Protein 7CUS (pdb70)

Structure (mmCIF, N/CA/C/O backbone):
data_7CUS
#
_entry.id   7CUS
#
_cell.length_a   29.686
_cell.length_b   69.875
_cell.length_c   106.498
_cell.angle_alpha   90.000
_cell.angle_beta   90.000
_cell.angle_gamma   90.000
#
_symmetry.space_group_name_H-M   'P 21 21 21'
#
loop_
_entity.id
_entity.type
_entity.pdbx_description
1 polymer 'DUF3404 domain-containing protein'
2 water water
#
loop_
_atom_site.group_PDB
_atom_site.id
_atom_site.type_symbol
_atom_site.label_atom_id
_atom_site.label_alt_id
_atom_site.label_comp_id
_atom_site.label_asym_id
_atom_site.label_entity_id
_atom_site.label_seq_id
_atom_site.pdbx_PDB_ins_code
_atom_site.Cartn_x
_atom_site.Cartn_y
_atom_site.Cartn_z
_atom_site.occupancy
_atom_site.B_iso_or_equiv
_atom_site.auth_seq_id
_atom_site.auth_comp_id
_atom_site.auth_asym_id
_atom_site.auth_atom_id
_atom_site.pdbx_PDB_model_num
ATOM 1 N N . PRO A 1 6 ? -19.74144 -15.30878 49.24853 1.000 45.94714 23 PRO A N 1
ATOM 2 C CA . PRO A 1 6 ? -20.17738 -14.79502 47.94147 1.000 43.99995 23 PRO A CA 1
ATOM 3 C C . PRO A 1 6 ? -19.45931 -15.47557 46.78329 1.000 39.00736 23 PRO A C 1
ATOM 4 O O . PRO A 1 6 ? -18.31830 -15.90601 46.95114 1.000 41.93418 23 PRO A O 1
ATOM 8 N N . SER A 1 7 ? -20.11507 -15.56922 45.62715 1.000 39.02768 24 SER A N 1
ATOM 9 C CA . SER A 1 7 ? -19.54418 -16.27550 44.48743 1.000 39.29950 24 SER A CA 1
ATOM 10 C C . SER A 1 7 ? -18.30619 -15.55555 43.95864 1.000 34.70921 24 SER A C 1
ATOM 11 O O . SER A 1 7 ? -18.10956 -14.36059 44.17875 1.000 32.79796 24 SER A O 1
ATOM 14 N N . LEU A 1 8 ? -17.46422 -16.29992 43.24331 1.000 33.17366 25 LEU A N 1
ATOM 15 C CA . LEU A 1 8 ? -16.26299 -15.68325 42.68352 1.000 32.58627 25 LEU A CA 1
ATOM 16 C C . LEU A 1 8 ? -16.57101 -14.51587 41.75619 1.000 32.93277 25 LEU A C 1
ATOM 17 O O . LEU A 1 8 ? -15.96658 -13.44239 41.93232 1.000 28.71296 25 LEU A O 1
ATOM 22 N N . PRO A 1 9 ? -17.44796 -14.64123 40.75152 1.000 33.15807 26 PRO A N 1
ATOM 23 C CA . PRO A 1 9 ? -17.74358 -13.46104 39.92849 1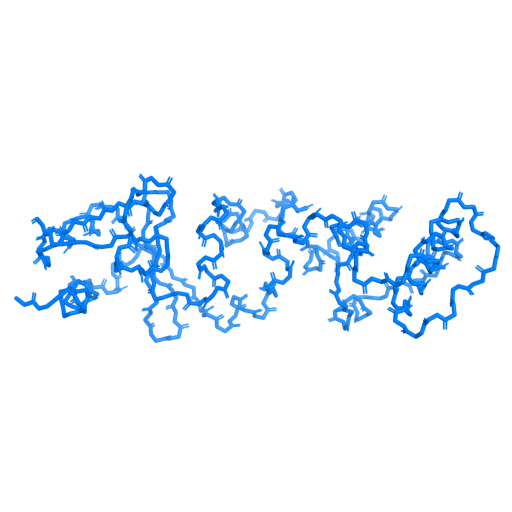.000 35.34516 26 PRO A CA 1
ATOM 24 C C . PRO A 1 9 ? -18.29542 -12.30280 40.74424 1.000 32.68165 26 PRO A C 1
ATOM 25 O O . PRO A 1 9 ? -18.00425 -11.14610 40.41910 1.000 32.50543 26 PRO A O 1
ATOM 29 N N . GLU A 1 10 ? -19.03588 -12.57751 41.82409 1.000 29.79366 27 GLU A N 1
ATOM 30 C CA . GLU A 1 10 ? -19.51394 -11.50827 42.69662 1.000 33.27768 27 GLU A CA 1
ATOM 31 C C . GLU A 1 10 ? -18.35846 -10.81230 43.41560 1.000 33.22563 27 GLU A C 1
ATOM 32 O O . GLU A 1 10 ? -18.32202 -9.57493 43.49472 1.000 31.35373 27 GLU A O 1
ATOM 34 N N . ARG A 1 11 ? -17.40173 -11.58689 43.95045 1.000 26.64926 28 ARG A N 1
ATOM 35 C CA . ARG A 1 11 ? -16.24051 -10.97037 44.59436 1.000 23.97458 28 ARG A CA 1
ATOM 36 C C . ARG A 1 11 ? -15.44964 -10.11271 43.61625 1.000 18.98332 28 ARG A C 1
ATOM 37 O O . ARG A 1 11 ? -14.88704 -9.08057 44.00477 1.000 20.35493 28 ARG A O 1
ATOM 45 N N . ILE A 1 12 ? -15.35850 -10.53640 42.34974 1.000 18.84731 29 ILE A N 1
ATOM 46 C CA . ILE A 1 12 ? -14.62593 -9.75863 41.34817 1.000 17.98661 29 ILE A CA 1
ATOM 47 C C . ILE A 1 12 ? -15.35592 -8.45607 41.06356 1.000 18.72269 29 ILE A C 1
ATOM 48 O O . ILE A 1 12 ? -14.73703 -7.40629 40.88829 1.000 16.88062 29 ILE A O 1
ATOM 53 N N . ASP A 1 13 ? -16.69273 -8.49857 41.05922 1.000 22.91112 30 ASP A N 1
ATOM 54 C CA . ASP A 1 13 ? -17.45547 -7.26169 40.96011 1.000 24.96760 30 ASP A CA 1
ATOM 55 C C . ASP A 1 13 ? -17.17544 -6.36481 42.15548 1.000 21.82619 30 ASP A C 1
ATOM 56 O O . ASP A 1 13 ? -16.91828 -5.16514 41.99874 1.000 24.59481 30 ASP A O 1
ATOM 61 N N . THR A 1 14 ? -17.20738 -6.92993 43.36381 1.000 22.04923 31 THR A N 1
ATOM 62 C CA . THR A 1 14 ? -16.86854 -6.15434 44.55270 1.000 21.49385 31 THR A CA 1
ATOM 63 C C . THR A 1 14 ? -15.51529 -5.47987 44.38511 1.000 18.82044 31 THR A C 1
ATOM 64 O O . THR A 1 14 ? -15.37238 -4.26897 44.60947 1.000 18.98085 31 THR A O 1
ATOM 68 N N . PHE A 1 15 ? -14.51466 -6.25862 43.95867 1.000 17.45086 32 PHE A N 1
ATOM 69 C CA . PHE A 1 15 ? -13.16226 -5.73833 43.76603 1.000 17.84060 32 PHE A CA 1
ATOM 70 C C . PHE A 1 15 ? -13.16348 -4.46392 42.92627 1.000 14.94765 32 PHE A C 1
ATOM 71 O O . PHE A 1 15 ? -12.55080 -3.44761 43.30227 1.000 14.81554 32 PHE A O 1
ATOM 79 N N . THR A 1 16 ? -13.83323 -4.49461 41.76375 1.000 15.22774 33 THR A N 1
ATOM 80 C CA . THR A 1 16 ? -13.78803 -3.31896 40.89529 1.000 15.00059 33 THR A CA 1
ATOM 81 C C . THR A 1 16 ? -14.46519 -2.11263 41.54176 1.000 19.29257 33 THR A C 1
ATOM 82 O O . THR A 1 16 ? -14.11218 -0.97637 41.20748 1.000 19.41543 33 THR A O 1
ATOM 86 N N . GLU A 1 17 ? -15.40346 -2.34227 42.47957 1.000 15.44961 34 GLU A N 1
ATOM 87 C CA . GLU A 1 17 ? -16.11307 -1.28001 43.18028 1.000 15.64187 34 GLU A CA 1
ATOM 88 C C . GLU A 1 17 ? -15.33405 -0.69725 44.34904 1.000 15.18034 34 GLU A C 1
ATOM 89 O O . GLU A 1 17 ? -15.79940 0.28478 44.94253 1.000 20.21314 34 GLU A O 1
ATOM 95 N N . LEU A 1 18 ? -14.19703 -1.27603 44.71466 1.000 14.75317 35 LEU A N 1
ATOM 96 C CA . LEU A 1 18 ? -13.44216 -0.79057 45.86998 1.000 16.98555 35 LEU A CA 1
ATOM 97 C C . LEU A 1 18 ? -12.45600 0.31574 45.51231 1.000 15.87712 35 LEU A C 1
ATOM 98 O O . LEU A 1 18 ? -11.80605 0.85628 46.40841 1.000 16.64010 35 LEU A O 1
ATOM 103 N N . PHE A 1 19 ? -12.32179 0.63140 44.22206 1.000 17.07718 36 PHE A N 1
ATOM 104 C CA . PHE A 1 19 ? -11.43183 1.67287 43.72016 1.000 15.28557 36 PHE A CA 1
ATOM 105 C C . PHE A 1 19 ? -12.13962 3.01788 43.66483 1.000 15.56696 36 PHE A C 1
ATOM 106 O O . PHE A 1 19 ? -13.29786 3.10522 43.25141 1.000 17.75518 36 PHE A O 1
ATOM 114 N N . ASN A 1 20 ? -11.41507 4.08152 44.01622 1.000 16.84940 37 ASN A N 1
ATOM 115 C CA . ASN A 1 20 ? -11.83815 5.43234 43.64848 1.000 15.58007 37 ASN A CA 1
ATOM 116 C C . ASN A 1 20 ? -11.11931 5.76616 42.34770 1.000 20.26562 37 ASN A C 1
ATOM 117 O O . ASN A 1 20 ? -9.89427 5.94633 42.32445 1.000 21.07212 37 ASN A O 1
ATOM 122 N N . TYR A 1 21 ? -11.86381 5.79149 41.25457 1.000 17.38629 38 TYR A N 1
ATOM 123 C CA . TYR A 1 21 ? -11.18679 5.91963 39.96865 1.000 17.59228 38 TYR A CA 1
ATOM 124 C C . TYR A 1 21 ? -10.49211 7.27219 39.81045 1.000 24.21148 38 TYR A C 1
ATOM 125 O O . TYR A 1 21 ? -9.60161 7.40212 38.95945 1.000 29.52133 38 TYR A O 1
ATOM 134 N N . GLU A 1 22 ? -10.79286 8.25143 40.66987 1.000 25.98826 39 GLU A N 1
ATOM 135 C CA . GLU A 1 22 ? -10.02150 9.48956 40.64388 1.000 26.46242 39 GLU A CA 1
ATOM 136 C C . GLU A 1 22 ? -8.60688 9.34104 41.21841 1.000 26.50046 39 GLU A C 1
ATOM 137 O O . GLU A 1 22 ? -7.77516 10.23020 40.99605 1.000 37.03822 39 GLU A O 1
ATOM 140 N N . VAL A 1 23 ? -8.28229 8.26503 41.92710 1.000 27.82289 40 VAL A N 1
ATOM 141 C CA . VAL A 1 23 ? -6.92596 8.11194 42.43527 1.000 28.58123 40 VAL A CA 1
ATOM 142 C C . VAL A 1 23 ? -6.05953 7.32894 41.47745 1.000 26.57703 40 VAL A C 1
ATOM 143 O O . VAL A 1 23 ? -4.91474 6.98279 41.81394 1.000 28.03550 40 VAL A O 1
ATOM 147 N N . ALA A 1 24 ? -6.55706 7.06271 40.26427 1.000 21.03021 41 ALA A N 1
ATOM 148 C CA . ALA A 1 24 ? -5.74616 6.32334 39.33154 1.000 21.14546 41 ALA A CA 1
ATOM 149 C C . ALA A 1 24 ? -4.46131 7.08986 39.06531 1.000 16.64166 41 ALA A C 1
ATOM 150 O O . ALA A 1 24 ? -4.42432 8.32976 39.10981 1.000 18.57788 41 ALA A O 1
ATOM 152 N N . LEU A 1 25 ? -3.39089 6.33797 38.83070 1.000 16.42341 42 LEU A N 1
ATOM 153 C CA . LEU A 1 25 ? -2.13616 6.95781 38.42098 1.000 18.47688 42 LEU A CA 1
ATOM 154 C C . LEU A 1 25 ? -2.30503 7.70207 37.11137 1.000 21.10744 42 LEU A C 1
ATOM 155 O O . LEU A 1 25 ? -1.71665 8.77365 36.90608 1.000 22.64099 42 LEU A O 1
ATOM 160 N N . LYS A 1 26 ? -3.09231 7.12971 36.20869 1.000 16.85598 43 LYS A N 1
ATOM 161 C CA . LYS A 1 26 ? -3.30525 7.68476 34.87905 1.000 18.70290 43 LYS A CA 1
ATOM 162 C C . LYS A 1 26 ? -4.48027 6.93035 34.27842 1.000 17.70537 43 LYS A C 1
ATOM 163 O O . LYS A 1 26 ? -4.88503 5.87510 34.77911 1.000 16.96070 43 LYS A O 1
ATOM 169 N N . SER A 1 27 ? -5.02499 7.48140 33.20099 1.000 17.38907 44 SER A N 1
ATOM 170 C CA . SER A 1 27 ? -6.06505 6.76933 32.47718 1.000 16.35721 44 SER A CA 1
ATOM 171 C C . SER A 1 27 ? -5.98617 7.10507 30.99689 1.000 16.70469 44 SER A C 1
ATOM 172 O O . SER A 1 27 ? -5.39011 8.10380 30.58219 1.000 20.11139 44 SER A O 1
ATOM 175 N N . TYR A 1 28 ? -6.64411 6.27268 30.20371 1.000 17.58998 45 TYR A N 1
ATOM 176 C CA . TYR A 1 28 ? -6.61067 6.43994 28.75416 1.000 17.00089 45 TYR A CA 1
ATOM 177 C C . TYR A 1 28 ? -7.99989 6.23059 28.18884 1.000 16.80679 45 TYR A C 1
ATOM 178 O O . TYR A 1 28 ? -8.69037 5.28054 28.55801 1.000 18.46446 45 TYR A O 1
ATOM 187 N N . ASP A 1 29 ? -8.38812 7.10924 27.26310 1.000 18.27429 46 ASP A N 1
ATOM 188 C CA . ASP A 1 29 ? -9.64786 6.94680 26.55267 1.000 21.87644 46 ASP A CA 1
ATOM 189 C C . ASP A 1 29 ? -9.54811 5.75753 25.59510 1.000 19.90579 46 ASP A C 1
ATOM 190 O O . ASP A 1 29 ? -8.60981 5.66852 24.79931 1.000 20.77811 46 ASP A O 1
ATOM 195 N N . ILE A 1 30 ? -10.51600 4.84271 25.66626 1.000 17.87983 47 ILE A N 1
ATOM 196 C CA . ILE A 1 30 ? -10.39608 3.57985 24.93544 1.000 16.94753 47 ILE A CA 1
ATOM 197 C C . ILE A 1 30 ? -10.58003 3.79817 23.43798 1.000 20.01918 47 ILE A C 1
ATOM 198 O O . ILE A 1 30 ? -9.85843 3.21575 22.61857 1.000 21.55780 47 ILE A O 1
ATOM 203 N N . ARG A 1 31 ? -11.56148 4.61446 23.06616 1.000 22.42551 48 ARG A N 1
ATOM 204 C CA . ARG A 1 31 ? -11.78490 4.92606 21.65817 1.000 24.80461 48 ARG A CA 1
ATOM 205 C C . ARG A 1 31 ? -10.52584 5.50136 21.01321 1.000 25.95281 48 ARG A C 1
ATOM 206 O O . ARG A 1 31 ? -10.16186 5.12636 19.88345 1.000 24.54853 48 ARG A O 1
ATOM 214 N N . ILE A 1 32 ? -9.84879 6.41964 21.71347 1.000 20.30311 49 ILE A N 1
ATOM 215 C CA . ILE A 1 32 ? -8.65079 7.03444 21.15062 1.000 23.67665 49 ILE A CA 1
ATOM 216 C C . ILE A 1 32 ? -7.50921 6.02636 21.09942 1.000 20.70680 49 ILE A C 1
ATOM 217 O O . ILE A 1 32 ? -6.75936 5.97216 20.11524 1.000 21.00735 49 ILE A O 1
ATOM 222 N N . LEU A 1 33 ? -7.35432 5.20534 22.15029 1.000 18.26797 50 LEU A N 1
ATOM 223 C CA . LEU A 1 33 ? -6.37782 4.12314 22.08954 1.000 17.51321 50 LEU A CA 1
ATOM 224 C C . LEU A 1 33 ? -6.63644 3.21951 20.88977 1.000 21.98409 50 LEU A C 1
ATOM 225 O O . LEU A 1 33 ? -5.70874 2.87888 20.14827 1.000 21.05758 50 LEU A O 1
ATOM 230 N N . GLN A 1 34 ? -7.89531 2.87113 20.64060 1.000 21.54125 51 GLN A N 1
ATOM 231 C CA . GLN A 1 34 ? -8.18136 1.94399 19.55017 1.000 23.12864 51 GLN A CA 1
ATOM 232 C C . GLN A 1 34 ? -7.90708 2.58194 18.19648 1.000 25.91481 51 GLN A C 1
ATOM 233 O O . GLN A 1 34 ? -7.38240 1.92300 17.29028 1.000 29.94169 51 GLN A O 1
ATOM 239 N N . SER A 1 35 ? -8.23683 3.86269 18.03948 1.000 22.72136 52 SER A N 1
ATOM 240 C CA . SER A 1 35 ? -8.00440 4.50089 16.74310 1.000 24.34341 52 SER A CA 1
ATOM 241 C C . SER A 1 35 ? -6.51515 4.68145 16.47380 1.000 29.02277 52 SER A C 1
ATOM 242 O O . SER A 1 35 ? -6.06734 4.54873 15.32597 1.000 31.92654 52 SER A O 1
ATOM 245 N N . ASN A 1 36 ? -5.73890 5.00357 17.50978 1.000 23.99611 53 ASN A N 1
ATOM 246 C CA . ASN A 1 36 ? -4.29746 5.19819 17.36527 1.000 25.57254 53 ASN A CA 1
ATOM 247 C C . ASN A 1 36 ? -3.52728 3.88798 17.23663 1.000 28.51493 53 ASN A C 1
ATOM 248 O O . ASN A 1 36 ? -2.46864 3.86028 16.59165 1.000 29.95176 53 ASN A O 1
ATOM 253 N N . TYR A 1 37 ? -3.99744 2.80899 17.85479 1.000 22.05090 54 TYR A N 1
ATOM 254 C CA . TYR A 1 37 ? -3.26814 1.53857 17.87315 1.000 20.62993 54 TYR A CA 1
ATOM 255 C C . TYR A 1 37 ? -4.16758 0.39954 17.41969 1.000 23.89606 54 TYR A C 1
ATOM 256 O O . TYR A 1 37 ? -4.67159 -0.37062 18.24592 1.000 25.67337 54 TYR A O 1
ATOM 265 N N . PRO A 1 38 ? -4.36275 0.24589 16.10456 1.000 26.98005 55 PRO A N 1
ATOM 266 C CA . PRO A 1 38 ? -5.03571 -0.95396 15.58732 1.000 30.57497 55 PRO A CA 1
ATOM 267 C C . PRO A 1 38 ? -4.44581 -2.22684 16.18358 1.000 23.43994 55 PRO A C 1
ATOM 268 O O . PRO A 1 38 ? -3.23376 -2.33115 16.38962 1.000 21.29405 55 PRO A O 1
ATOM 272 N N . THR A 1 39 ? -5.32430 -3.20746 16.43416 1.000 21.60491 56 THR A N 1
ATOM 273 C CA . THR A 1 39 ? -4.94016 -4.53820 16.90873 1.000 20.53075 56 THR A CA 1
ATOM 274 C C . THR A 1 39 ? -3.67219 -5.06751 16.23971 1.000 19.56713 56 THR A C 1
ATOM 275 O O . THR A 1 39 ? -2.78395 -5.61862 16.89601 1.000 19.22214 56 THR A O 1
ATOM 279 N N . LYS A 1 40 ? -3.58319 -4.92133 14.91743 1.000 19.42826 57 LYS A N 1
ATOM 280 C CA . LYS A 1 40 ? -2.45000 -5.51289 14.22155 1.000 17.98632 57 LYS A CA 1
ATOM 281 C C . LYS A 1 40 ? -1.12818 -4.85066 14.58391 1.000 15.56911 57 LYS A C 1
ATOM 282 O O . LYS A 1 40 ? -0.07441 -5.47742 14.43235 1.000 17.06918 57 LYS A O 1
ATOM 288 N N . LEU A 1 41 ? -1.14825 -3.60703 15.06214 1.000 16.20950 58 LEU A N 1
ATOM 289 C CA . LEU A 1 41 ? 0.08810 -2.93787 15.44860 1.000 14.93671 58 LEU A CA 1
ATOM 290 C C . LEU A 1 41 ? 0.44637 -3.21489 16.90547 1.000 14.73780 58 LEU A C 1
ATOM 291 O O . LEU A 1 41 ? 1.47360 -2.72991 17.39791 1.000 15.89370 58 LEU A O 1
ATOM 296 N N . LEU A 1 42 ? -0.40042 -3.97286 17.61665 1.000 15.49472 59 LEU A N 1
ATOM 297 C CA . LEU A 1 42 ? -0.15344 -4.36209 19.00104 1.000 18.10255 59 LEU A CA 1
ATOM 298 C C . LEU A 1 42 ? 0.15008 -5.84097 19.15320 1.000 17.09393 59 LEU A C 1
ATOM 299 O O . LEU A 1 42 ? 0.91549 -6.22281 20.05018 1.000 19.48375 59 LEU A O 1
ATOM 304 N N . SER A 1 43 ? -0.41458 -6.67407 18.27898 1.000 16.17851 60 SER A N 1
ATOM 305 C CA . SER A 1 43 ? -0.38097 -8.11331 18.49060 1.000 19.61330 60 SER A CA 1
ATOM 306 C C . SER A 1 43 ? 1.03586 -8.64816 18.34031 1.000 20.37202 60 SER A C 1
ATOM 307 O O . SER A 1 43 ? 1.70766 -8.36268 17.34416 1.000 19.36076 60 SER A O 1
ATOM 310 N N . PRO A 1 44 ? 1.51761 -9.44017 19.28311 1.000 17.93104 61 PRO A N 1
ATOM 311 C CA . PRO A 1 44 ? 2.80803 -10.11181 19.09444 1.000 17.28500 61 PRO A CA 1
ATOM 312 C C . PRO A 1 44 ? 2.87943 -10.92909 17.81242 1.000 20.85907 61 PRO A C 1
ATOM 313 O O . PRO A 1 44 ? 3.96408 -11.04707 17.22230 1.000 24.35890 61 PRO A O 1
ATOM 317 N N . ASP A 1 45 ? 1.75587 -11.49011 17.35488 1.000 22.69555 62 ASP A N 1
ATOM 318 C CA . ASP A 1 45 ? 1.80109 -12.39649 16.21387 1.000 23.66546 62 ASP A CA 1
ATOM 319 C C . ASP A 1 45 ? 2.04808 -11.65981 14.90800 1.000 21.68164 62 ASP A C 1
ATOM 320 O O . ASP A 1 45 ? 2.48351 -12.28692 13.93599 1.000 23.15847 62 ASP A O 1
ATOM 325 N N . SER A 1 46 ? 1.78651 -10.34591 14.87186 1.000 21.90014 63 SER A N 1
ATOM 326 C CA . SER A 1 46 ? 2.07488 -9.54174 13.68197 1.000 17.50276 63 SER A CA 1
ATOM 327 C C . SER A 1 46 ? 3.55654 -9.51917 13.34336 1.000 20.47186 63 SER A C 1
ATOM 328 O O . SER A 1 46 ? 3.91397 -9.24800 12.19281 1.000 19.10211 63 SER A O 1
ATOM 331 N N . LEU A 1 47 ? 4.43905 -9.73952 14.32681 1.000 21.78630 64 LEU A N 1
ATOM 332 C CA . LEU A 1 47 ? 5.87075 -9.77176 14.04653 1.000 22.13811 64 LEU A CA 1
ATOM 333 C C . LEU A 1 47 ? 6.32474 -11.08742 13.40879 1.000 19.76315 64 LEU A C 1
ATOM 334 O O . LEU A 1 47 ? 7.42299 -11.14138 12.84134 1.000 25.05953 64 LEU A O 1
ATOM 339 N N . LEU A 1 48 ? 5.51407 -12.14011 13.47991 1.000 22.04581 65 LEU A N 1
ATOM 340 C CA . LEU A 1 48 ? 5.92001 -13.42145 12.92699 1.000 24.68939 65 LEU A CA 1
ATOM 341 C C . LEU A 1 48 ? 5.53599 -13.49435 11.45955 1.000 23.67843 65 LEU A C 1
ATOM 342 O O . LEU A 1 48 ? 4.68397 -12.73669 11.00479 1.000 23.56344 65 LEU A O 1
ATOM 347 N N . PRO A 1 49 ? 6.14563 -14.39420 10.68789 1.000 28.50477 66 PRO A N 1
ATOM 348 C CA . PRO A 1 49 ? 5.80820 -14.47238 9.26669 1.000 26.32427 66 PRO A CA 1
ATOM 349 C C . PRO A 1 49 ? 4.34378 -14.82260 9.08063 1.000 24.85657 66 PRO A C 1
ATOM 350 O O . PRO A 1 49 ? 3.75056 -15.55484 9.88127 1.000 25.65122 66 PRO A O 1
ATOM 354 N N . GLN A 1 50 ? 3.76138 -14.27623 8.00587 1.000 21.06765 67 GLN A N 1
ATOM 355 C CA . GLN A 1 50 ? 2.34580 -14.43231 7.68665 1.000 22.69694 67 GLN A CA 1
ATOM 356 C C . GLN A 1 50 ? 2.14687 -15.17524 6.37438 1.000 23.72776 67 GLN A C 1
ATOM 357 O O . GLN A 1 50 ? 1.04646 -15.14746 5.79343 1.000 24.74588 67 GLN A O 1
ATOM 363 N N . THR A 1 51 ? 3.19352 -15.83151 5.87918 1.000 21.66324 68 THR A N 1
ATOM 364 C CA . THR A 1 51 ? 3.12560 -16.39175 4.53942 1.000 22.17580 68 THR A CA 1
ATOM 365 C C . THR A 1 51 ? 2.09603 -17.51390 4.42392 1.000 24.08732 68 THR A C 1
ATOM 366 O O . THR A 1 51 ? 1.68176 -17.83413 3.30210 1.000 23.61523 68 THR A O 1
ATOM 370 N N . SER A 1 52 ? 1.65733 -18.08226 5.55116 1.000 28.72849 69 SER A N 1
ATOM 371 C CA . SER A 1 52 ? 0.71670 -19.19983 5.51973 1.000 31.69291 69 SER A CA 1
ATOM 372 C C . SER A 1 52 ? -0.67391 -18.79165 5.04937 1.000 29.28721 69 SER A C 1
ATOM 373 O O . SER A 1 52 ? -1.44817 -19.65639 4.63070 1.000 25.28651 69 SER A O 1
ATOM 376 N N . ASP A 1 53 ? -1.02708 -17.50852 5.13513 1.000 26.92540 70 ASP A N 1
ATOM 377 C CA . ASP A 1 53 ? -2.34568 -17.06937 4.69185 1.000 29.95747 70 ASP A CA 1
ATOM 378 C C . ASP A 1 53 ? -2.45443 -16.92189 3.18563 1.000 28.27492 70 ASP A C 1
ATOM 379 O O . ASP A 1 53 ? -3.53077 -16.55942 2.69531 1.000 32.12907 70 ASP A O 1
ATOM 384 N N . TYR A 1 54 ? -1.40523 -17.24045 2.43647 1.000 22.53428 71 TYR A N 1
ATOM 385 C CA . TYR A 1 54 ? -1.37171 -17.04380 0.99985 1.000 22.70253 71 TYR A CA 1
ATOM 386 C C . TYR A 1 54 ? -1.08334 -18.34435 0.26012 1.000 24.24922 71 TYR A C 1
ATOM 387 O O . TYR A 1 54 ? -0.50833 -19.27437 0.83223 1.000 26.68734 71 TYR A O 1
ATOM 396 N N . PRO A 1 55 ? -1.46115 -18.44413 -1.01228 1.000 24.56476 72 PRO A N 1
ATOM 397 C CA . PRO A 1 55 ? -0.98161 -19.56997 -1.83318 1.000 27.27830 72 PRO A CA 1
ATOM 398 C C . PRO A 1 55 ? 0.53873 -19.59785 -1.87833 1.000 26.21391 72 PRO A C 1
ATOM 399 O O . PRO A 1 55 ? 1.18555 -18.56725 -2.07902 1.000 24.44176 72 PRO A O 1
ATOM 403 N N . LEU A 1 56 ? 1.10791 -20.80259 -1.73793 1.000 21.94429 73 LEU A N 1
ATOM 404 C CA . LEU A 1 56 ? 2.56576 -20.92663 -1.72670 1.000 21.37772 73 LEU A CA 1
ATOM 405 C C . LEU A 1 56 ? 3.19756 -20.41523 -3.02213 1.000 19.97669 73 LEU A C 1
ATOM 406 O O . LEU A 1 56 ? 4.22130 -19.72375 -2.98387 1.000 21.87386 73 LEU A O 1
ATOM 411 N N . LYS A 1 57 ? 2.61219 -20.74386 -4.17543 1.000 25.90986 74 LYS A N 1
ATOM 412 C CA . LYS A 1 57 ? 3.20235 -20.30774 -5.44148 1.000 24.39715 74 LYS A CA 1
ATOM 413 C C . LYS A 1 57 ? 3.27834 -18.78826 -5.51626 1.000 22.56404 74 LYS A C 1
ATOM 414 O O . LYS A 1 57 ? 4.29084 -18.22910 -5.96105 1.000 23.25970 74 LYS A O 1
ATOM 417 N N . ASP A 1 58 ? 2.22489 -18.09780 -5.05868 1.000 21.45810 75 ASP A N 1
ATOM 418 C CA . ASP A 1 58 ? 2.24349 -16.63533 -5.03357 1.000 23.51970 75 ASP A CA 1
ATOM 419 C C . ASP A 1 58 ? 3.33550 -16.09245 -4.12714 1.000 18.83522 75 ASP A C 1
ATOM 420 O O . ASP A 1 58 ? 3.99798 -15.10822 -4.46839 1.000 18.80704 75 ASP A O 1
ATOM 425 N N . ILE A 1 59 ? 3.51396 -16.69413 -2.94552 1.000 15.74654 76 ILE A N 1
ATOM 426 C CA . ILE A 1 59 ? 4.58728 -16.26377 -2.05639 1.000 15.90049 76 ILE A CA 1
ATOM 427 C C . ILE A 1 59 ? 5.95754 -16.46295 -2.71073 1.000 15.56550 76 ILE A C 1
ATOM 428 O O . ILE A 1 59 ? 6.84552 -15.59426 -2.61714 1.000 16.08109 76 ILE A O 1
ATOM 433 N N . GLN A 1 60 ? 6.16739 -17.62311 -3.34013 1.000 17.21166 77 GLN A N 1
ATOM 434 C CA . GLN A 1 60 ? 7.42159 -17.84883 -4.04728 1.000 20.80621 77 GLN A CA 1
ATOM 435 C C . GLN A 1 60 ? 7.63201 -16.78992 -5.12693 1.000 21.02564 77 GLN A C 1
ATOM 436 O O . GLN A 1 60 ? 8.73231 -16.25183 -5.26474 1.000 17.97066 77 GLN A O 1
ATOM 442 N N . GLN A 1 61 ? 6.58719 -16.47444 -5.90257 1.000 18.85132 78 GLN A N 1
ATOM 443 C CA . GLN A 1 61 ? 6.73594 -15.44144 -6.92378 1.000 21.01650 78 GLN A CA 1
ATOM 444 C C . GLN A 1 61 ? 7.00435 -14.07580 -6.30799 1.000 22.22904 78 GLN A C 1
ATOM 445 O O . GLN A 1 61 ? 7.75886 -13.27463 -6.87472 1.000 23.15883 78 GLN A O 1
ATOM 451 N N . LEU A 1 62 ? 6.37925 -13.78329 -5.15957 1.000 14.86328 79 LEU A N 1
ATOM 452 C CA . LEU A 1 62 ? 6.62543 -12.51291 -4.47323 1.000 18.29739 79 LEU A CA 1
ATOM 453 C C . LEU A 1 62 ? 8.06824 -12.40752 -4.00576 1.000 18.85756 79 LEU A C 1
ATOM 454 O O . LEU A 1 62 ? 8.69203 -11.35092 -4.12685 1.000 18.95056 79 LEU A O 1
ATOM 459 N N . TYR A 1 63 ? 8.61622 -13.48605 -3.44214 1.000 17.45726 80 TYR A N 1
ATOM 460 C CA . TYR A 1 63 ? 10.00936 -13.42470 -3.02715 1.000 16.24085 80 TYR A CA 1
ATOM 461 C C . TYR A 1 63 ? 10.91765 -13.20212 -4.22314 1.000 15.11627 80 TYR A C 1
ATOM 462 O O . TYR A 1 63 ? 11.85963 -12.40800 -4.15147 1.000 17.96578 80 TYR A O 1
ATOM 471 N N . SER A 1 64 ? 10.64653 -13.88120 -5.34052 1.000 15.34610 81 SER A N 1
ATOM 472 C CA . SER A 1 64 ? 11.47123 -13.64855 -6.51865 1.000 18.52173 81 SER A CA 1
ATOM 473 C C . SER A 1 64 ? 11.39605 -12.18985 -6.96611 1.000 18.92627 81 SER A C 1
ATOM 474 O O . SER A 1 64 ? 12.41644 -11.58917 -7.33397 1.000 21.40667 81 SER A O 1
ATOM 477 N N . LEU A 1 65 ? 10.19802 -11.60267 -6.94314 1.000 17.96947 82 LEU A N 1
ATOM 478 C CA . LEU A 1 65 ? 10.05546 -10.20039 -7.32301 1.000 20.92162 82 LEU A CA 1
ATOM 479 C C . LEU A 1 65 ? 10.79867 -9.28920 -6.35498 1.000 17.86507 82 LEU A C 1
ATOM 480 O O . LEU A 1 65 ? 11.48649 -8.35567 -6.77466 1.000 16.66837 82 LEU A O 1
ATOM 485 N N . ALA A 1 66 ? 10.65685 -9.52727 -5.04368 1.000 16.88204 83 ALA A N 1
ATOM 486 C CA . ALA A 1 66 ? 11.38224 -8.70676 -4.07881 1.000 18.06066 83 ALA A CA 1
ATOM 487 C C . ALA A 1 66 ? 12.88840 -8.83836 -4.25993 1.000 17.38877 83 ALA A C 1
ATOM 488 O O . ALA A 1 66 ? 13.62984 -7.84780 -4.16660 1.000 20.59403 83 ALA A O 1
ATOM 490 N N . ASN A 1 67 ? 13.35368 -10.05076 -4.53711 1.000 16.57901 84 ASN A N 1
ATOM 491 C CA . ASN A 1 67 ? 14.78432 -10.32954 -4.56998 1.000 19.36065 84 ASN A CA 1
ATOM 492 C C . ASN A 1 67 ? 15.43068 -9.87807 -5.86854 1.000 19.96508 84 ASN A C 1
ATOM 493 O O . ASN A 1 67 ? 16.64601 -9.63223 -5.89449 1.000 23.66855 84 ASN A O 1
ATOM 498 N N . THR A 1 68 ? 14.66328 -9.81126 -6.95754 1.000 18.17603 85 THR A N 1
ATOM 499 C CA . THR A 1 68 ? 15.22752 -9.52775 -8.27370 1.000 19.00821 85 THR A CA 1
ATOM 500 C C . THR A 1 68 ? 14.56496 -8.36768 -8.99572 1.000 20.21369 85 THR A C 1
ATOM 501 O O . THR A 1 68 ? 15.16930 -7.83719 -9.93599 1.000 21.21946 85 THR A O 1
ATOM 505 N N . CYS A 1 69 ? 13.34056 -8.00130 -8.63326 1.000 19.25241 86 CYS A N 1
ATOM 506 C CA . CYS A 1 69 ? 12.5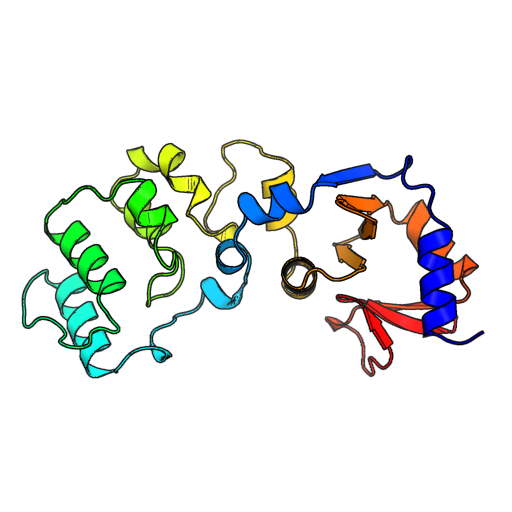3247 -6.98055 -9.30243 1.000 17.69819 86 CYS A CA 1
ATOM 507 C C . CYS A 1 69 ? 12.20979 -7.34455 -10.75067 1.000 20.51439 86 CYS A C 1
ATOM 508 O O . CYS A 1 69 ? 11.89981 -6.46120 -11.56391 1.000 19.23555 86 CYS A O 1
ATOM 511 N N . ARG A 1 70 ? 12.21695 -8.64131 -11.07766 1.000 23.66297 87 ARG A N 1
ATOM 512 C CA . ARG A 1 70 ? 11.68068 -9.10531 -12.35678 1.000 29.40533 87 ARG A CA 1
ATOM 513 C C . ARG A 1 70 ? 10.94763 -10.43241 -12.15939 1.000 41.76205 87 ARG A C 1
ATOM 514 O O . ARG A 1 70 ? 10.97265 -11.02091 -11.07332 1.000 47.74748 87 ARG A O 1
ATOM 522 N N . GLY A 1 71 ? 10.29031 -10.91575 -13.22562 1.000 44.79845 88 GLY A N 1
ATOM 523 C CA . GLY A 1 71 ? 9.75357 -12.27401 -13.26841 1.000 45.66755 88 GLY A CA 1
ATOM 524 C C . GLY A 1 71 ? 8.24305 -12.30687 -13.42087 1.000 42.34574 88 GLY A C 1
ATOM 525 O O . GLY A 1 71 ? 7.58701 -11.27894 -13.59737 1.000 41.70321 88 GLY A O 1
ATOM 526 N N . LYS A 1 72 ? 7.68572 -13.52195 -13.33088 1.000 39.25279 89 LYS A N 1
ATOM 527 C CA . LYS A 1 72 ? 6.24543 -13.72754 -13.50953 1.000 37.15096 89 LYS A CA 1
ATOM 528 C C . LYS A 1 72 ? 5.44746 -13.23720 -12.29986 1.000 37.32178 89 LYS A C 1
ATOM 529 O O . LYS A 1 72 ? 5.81021 -13.49672 -11.14856 1.000 40.21141 89 LYS A O 1
ATOM 531 N N . LEU A 1 73 ? 4.31840 -12.57038 -12.56953 1.000 35.13387 90 LEU A N 1
ATOM 532 C CA . LEU A 1 73 ? 3.59664 -11.91622 -11.48228 1.000 38.78681 90 LEU A CA 1
ATOM 533 C C . LEU A 1 73 ? 2.50784 -12.83178 -10.90937 1.000 42.55264 90 LEU A C 1
ATOM 534 O O . LEU A 1 73 ? 1.75784 -13.46991 -11.66547 1.000 42.03385 90 LEU A O 1
ATOM 539 N N . PRO A 1 74 ? 2.43174 -12.87389 -9.57849 1.000 37.75673 91 PRO A N 1
ATOM 540 C CA . PRO A 1 74 ? 1.48083 -13.77006 -8.90104 1.000 37.84859 91 PRO A CA 1
ATOM 541 C C . PRO A 1 74 ? 0.03432 -13.46957 -9.27463 1.000 42.56935 91 PRO A C 1
ATOM 542 O O . PRO A 1 74 ? -0.40202 -12.31568 -9.27972 1.000 41.08544 91 PRO A O 1
ATOM 546 N N . LEU A 1 75 ? -0.71562 -14.53410 -9.56697 1.000 48.08581 92 LEU A N 1
ATOM 547 C CA . LEU A 1 75 ? -2.05106 -14.42449 -10.14397 1.000 46.33259 92 LEU A CA 1
ATOM 548 C C . LEU A 1 75 ? -3.17089 -14.41604 -9.11084 1.000 43.77689 92 LEU A C 1
ATOM 549 O O . LEU A 1 75 ? -4.32583 -14.18693 -9.48041 1.000 45.48723 92 LEU A O 1
ATOM 554 N N . SER A 1 76 ? -2.88225 -14.65856 -7.84526 1.000 34.43020 93 SER A N 1
ATOM 555 C CA . SER A 1 76 ? -3.95580 -14.70090 -6.87393 1.000 32.73104 93 SER A CA 1
ATOM 556 C C . SER A 1 76 ? -4.44725 -13.28729 -6.58759 1.000 37.84923 93 SER A C 1
ATOM 557 O O . SER A 1 76 ? -3.62856 -12.36954 -6.37579 1.000 34.81907 93 SER A O 1
ATOM 560 N N . PRO A 1 77 ? -5.76272 -13.06611 -6.57836 1.000 40.52424 94 PRO A N 1
ATOM 561 C CA . PRO A 1 77 ? -6.28429 -11.81567 -6.02016 1.000 37.00048 94 PRO A CA 1
ATOM 562 C C . PRO A 1 77 ? -5.93680 -11.67401 -4.57040 1.000 32.80302 94 PRO A C 1
ATOM 563 O O . PRO A 1 77 ? -5.97647 -10.55763 -4.04796 1.000 33.46583 94 PRO A O 1
ATOM 567 N N . LEU A 1 78 ? -5.55831 -12.76932 -3.90372 1.000 31.42971 95 LEU A N 1
ATOM 568 C CA . LEU A 1 78 ? -5.20373 -12.68677 -2.49923 1.000 31.14493 95 LEU A CA 1
ATOM 569 C C . LEU A 1 78 ? -3.88063 -11.97690 -2.26178 1.000 27.44047 95 LEU A C 1
ATOM 570 O O . LEU A 1 78 ? -3.58645 -11.64611 -1.11796 1.000 33.35015 95 LEU A O 1
ATOM 572 N N . ILE A 1 79 ? -3.08234 -11.69867 -3.28661 1.000 20.00841 96 ILE A N 1
ATOM 573 C CA . ILE A 1 79 ? -1.75367 -11.15879 -3.01904 1.000 15.88276 96 ILE A CA 1
ATOM 574 C C . ILE A 1 79 ? -1.60646 -9.71830 -3.53053 1.000 17.23022 96 ILE A C 1
ATOM 575 O O . ILE A 1 79 ? -0.49835 -9.21293 -3.63208 1.000 16.07087 96 ILE A O 1
ATOM 580 N N . THR A 1 80 ? -2.72027 -9.01996 -3.78261 1.000 17.32701 97 THR A N 1
ATOM 581 C CA . THR A 1 80 ? -2.66095 -7.66884 -4.36274 1.000 18.82889 97 THR A CA 1
ATOM 582 C C . THR A 1 80 ? -1.83882 -6.70473 -3.52323 1.000 18.65247 97 THR A C 1
ATOM 583 O O . THR A 1 80 ? -0.95895 -6.02123 -4.04946 1.000 15.76791 97 THR A O 1
ATOM 587 N N . GLU A 1 81 ? -2.14150 -6.57260 -2.22543 1.000 14.22513 98 GLU A N 1
ATOM 588 C CA . GLU A 1 81 ? -1.40727 -5.57510 -1.44807 1.000 15.77862 98 GLU A CA 1
ATOM 589 C C . GLU A 1 81 ? 0.07200 -5.89396 -1.37750 1.000 14.78939 98 GLU A C 1
ATOM 590 O O . GLU A 1 81 ? 0.87940 -4.98069 -1.60495 1.000 16.30898 98 GLU A O 1
ATOM 596 N N . PRO A 1 82 ? 0.51417 -7.11307 -1.03596 1.000 13.85823 99 PRO A N 1
ATOM 597 C CA . PRO A 1 82 ? 1.95927 -7.35628 -1.03018 1.000 12.96925 99 PRO A CA 1
ATOM 598 C C . PRO A 1 82 ? 2.59796 -7.18554 -2.39803 1.000 13.42531 99 PRO A C 1
ATOM 599 O O . PRO A 1 82 ? 3.76041 -6.76035 -2.45125 1.000 14.14706 99 PRO A O 1
ATOM 603 N N . LEU A 1 83 ? 1.87534 -7.49524 -3.48134 1.000 12.99530 100 LEU A N 1
ATOM 604 C CA . LEU A 1 83 ? 2.40968 -7.30292 -4.83175 1.000 12.36971 100 LEU A CA 1
ATOM 605 C C . LEU A 1 83 ? 2.62920 -5.82202 -5.10542 1.000 13.05962 100 LEU A C 1
ATOM 606 O O . LEU A 1 83 ? 3.68978 -5.41451 -5.59234 1.000 13.89761 100 LEU A O 1
ATOM 611 N N . VAL A 1 84 ? 1.62015 -5.00414 -4.80841 1.000 13.29586 101 VAL A N 1
ATOM 612 C CA . VAL A 1 84 ? 1.74798 -3.56290 -5.03839 1.000 14.33833 101 VAL A CA 1
ATOM 613 C C . VAL A 1 84 ? 2.90000 -3.00368 -4.21481 1.000 14.40035 101 VAL A C 1
ATOM 614 O O . VAL A 1 84 ? 3.68860 -2.18737 -4.70050 1.000 14.87785 101 VAL A O 1
ATOM 618 N N . PHE A 1 85 ? 3.01696 -3.42971 -2.95058 1.000 12.52098 102 PHE A N 1
ATOM 619 C CA . PHE A 1 85 ? 4.11694 -2.97341 -2.11104 1.000 12.51684 102 PHE A CA 1
ATOM 620 C C . PHE A 1 85 ? 5.46200 -3.36152 -2.70774 1.000 13.66375 102 PHE A C 1
ATOM 621 O O . PHE A 1 85 ? 6.39794 -2.55094 -2.75493 1.000 12.93235 102 PHE A O 1
ATOM 629 N N . THR A 1 86 ? 5.59223 -4.62950 -3.10186 1.000 11.31734 103 THR A N 1
ATOM 630 C CA . THR A 1 86 ? 6.86913 -5.13808 -3.60248 1.000 14.46592 103 THR A CA 1
ATOM 631 C C . THR A 1 86 ? 7.26212 -4.43649 -4.89630 1.000 14.74955 103 THR A C 1
ATOM 632 O O . THR A 1 86 ? 8.41819 -4.02406 -5.06847 1.000 14.72455 103 THR A O 1
ATOM 636 N N . ARG A 1 87 ? 6.29803 -4.23846 -5.78222 1.000 12.99327 104 ARG A N 1
ATOM 637 C CA . ARG A 1 87 ? 6.58166 -3.52226 -7.02202 1.000 14.55419 104 ARG A CA 1
ATOM 638 C C . ARG A 1 87 ? 6.92204 -2.06967 -6.74007 1.000 16.04770 104 ARG A C 1
ATOM 639 O O . ARG A 1 87 ? 7.77573 -1.48830 -7.41918 1.000 16.52464 104 ARG A O 1
ATOM 647 N N . ALA A 1 88 ? 6.26889 -1.46068 -5.73500 1.000 14.22558 105 ALA A N 1
ATOM 648 C CA . ALA A 1 88 ? 6.57708 -0.06622 -5.40434 1.000 16.50716 105 ALA A CA 1
ATOM 649 C C . ALA A 1 88 ? 8.03393 0.10502 -4.98497 1.000 12.95763 105 ALA A C 1
ATOM 650 O O . ALA A 1 88 ? 8.69800 1.06645 -5.39459 1.000 16.16085 105 ALA A O 1
ATOM 652 N N . ILE A 1 89 ? 8.53424 -0.78993 -4.13322 1.000 14.21537 106 ILE A N 1
ATOM 653 C CA . ILE A 1 89 ? 9.94183 -0.74787 -3.75624 1.000 14.41726 106 ILE A CA 1
ATOM 654 C C . ILE A 1 89 ? 10.81801 -0.88864 -4.99295 1.000 17.36241 106 ILE A C 1
ATOM 655 O O . ILE A 1 89 ? 11.75094 -0.10654 -5.20949 1.000 16.66559 106 ILE A O 1
ATOM 660 N N . CYS A 1 90 ? 10.48590 -1.85489 -5.85589 1.000 15.29074 107 CYS A N 1
ATOM 661 C CA . CYS A 1 90 ? 11.28611 -2.08598 -7.06215 1.000 16.09831 107 CYS A CA 1
ATOM 662 C C . CYS A 1 90 ? 11.35107 -0.85662 -7.96101 1.000 16.22085 107 CYS A C 1
ATOM 663 O O . CYS A 1 90 ? 12.41514 -0.55263 -8.52567 1.000 15.75676 107 CYS A O 1
ATOM 666 N N . LYS A 1 91 ? 10.21534 -0.16674 -8.14633 1.000 14.55898 108 LYS A N 1
ATOM 667 C CA . LYS A 1 91 ? 10.11309 0.91173 -9.12376 1.000 16.15757 108 LYS A CA 1
ATOM 668 C C . LYS A 1 91 ? 10.20453 2.29993 -8.50334 1.000 17.13498 108 LYS A C 1
ATOM 669 O O . LYS A 1 91 ? 10.07235 3.28688 -9.22655 1.000 19.03849 108 LYS A O 1
ATOM 675 N N . GLY A 1 92 ? 10.44314 2.40370 -7.19619 1.000 17.84424 109 GLY A N 1
ATOM 676 C CA . GLY A 1 92 ? 10.58270 3.72863 -6.61725 1.000 19.31997 109 GLY A CA 1
ATOM 677 C C . GLY A 1 92 ? 9.29321 4.50170 -6.51357 1.000 20.93886 109 GLY A C 1
ATOM 678 O O . GLY A 1 92 ? 9.32023 5.73155 -6.38862 1.000 22.21852 109 GLY A O 1
ATOM 679 N N . THR A 1 93 ? 8.16219 3.80229 -6.56599 1.000 17.58655 110 THR A N 1
ATOM 680 C CA . THR A 1 93 ? 6.83793 4.40071 -6.46649 1.000 19.23438 110 THR A CA 1
ATOM 681 C C . THR A 1 93 ? 6.57132 4.90354 -5.05476 1.000 15.84323 110 THR A C 1
ATOM 682 O O . THR A 1 93 ? 6.90740 4.23862 -4.06949 1.000 18.56130 110 THR A O 1
ATOM 686 N N . GLN A 1 94 ? 5.95442 6.07615 -4.95323 1.000 18.37287 111 GLN A N 1
ATOM 687 C CA . GLN A 1 94 ? 5.57592 6.60201 -3.65100 1.000 20.82245 111 GLN A CA 1
ATOM 688 C C . GLN A 1 94 ? 4.35640 5.86152 -3.12926 1.000 24.16014 111 GLN A C 1
ATOM 689 O O . GLN A 1 94 ? 3.36047 5.71081 -3.83795 1.000 34.95496 111 GLN A O 1
ATOM 695 N N . LEU A 1 95 ? 4.43426 5.38409 -1.89984 1.000 15.89658 112 LEU A N 1
ATOM 696 C CA . LEU A 1 95 ? 3.27602 4.90603 -1.17264 1.000 14.63160 112 LEU A CA 1
ATOM 697 C C . LEU A 1 95 ? 2.93873 5.97192 -0.13705 1.000 21.44222 112 LEU A C 1
ATOM 698 O O . LEU A 1 95 ? 3.77952 6.30914 0.70571 1.000 23.81344 112 LEU A O 1
ATOM 703 N N . THR A 1 96 ? 1.71886 6.49962 -0.20631 1.000 17.79643 113 THR A N 1
ATOM 704 C CA . THR A 1 96 ? 1.26721 7.58050 0.65921 1.000 17.50614 113 THR A CA 1
ATOM 705 C C . THR A 1 96 ? 0.85624 7.06623 2.03354 1.000 15.42472 113 THR A C 1
ATOM 706 O O . THR A 1 96 ? 0.56761 5.88071 2.21474 1.000 14.06645 113 THR A O 1
ATOM 710 N N . PRO A 1 97 ? 0.80129 7.95153 3.02826 1.000 15.78929 114 PRO A N 1
ATOM 711 C CA . PRO A 1 97 ? 0.20833 7.55194 4.30991 1.000 15.44753 114 PRO A CA 1
ATOM 712 C C . PRO A 1 97 ? -1.17200 6.93149 4.15446 1.000 13.15614 114 PRO A C 1
ATOM 713 O O . PRO A 1 97 ? -1.45843 5.91220 4.79386 1.000 16.09055 114 PRO A O 1
ATOM 717 N N . ARG A 1 98 ? -2.01513 7.45591 3.24743 1.000 13.73305 115 ARG A N 1
ATOM 718 C CA . ARG A 1 98 ? -3.32595 6.83484 3.09220 1.000 14.09389 115 ARG A CA 1
ATOM 719 C C . ARG A 1 98 ? -3.21766 5.38593 2.62431 1.000 14.60986 115 ARG A C 1
ATOM 720 O O . ARG A 1 98 ? -4.00670 4.54005 3.05778 1.000 15.26508 115 ARG A O 1
ATOM 728 N N . TRP A 1 99 ? -2.29232 5.08788 1.70322 1.000 13.08886 116 TRP A N 1
ATOM 729 C CA . TRP A 1 99 ? -2.10261 3.70462 1.28073 1.000 13.29612 116 TRP A CA 1
ATOM 730 C C . TRP A 1 99 ? -1.84333 2.80137 2.47662 1.000 13.78038 116 TRP A C 1
ATOM 731 O O . TRP A 1 99 ? -2.47424 1.75003 2.62891 1.000 13.27947 116 TRP A O 1
ATOM 742 N N . PHE A 1 100 ? -0.92421 3.20016 3.35341 1.000 11.57510 117 PHE A N 1
ATOM 743 C CA . PHE A 1 100 ? -0.67388 2.35881 4.51932 1.000 14.06088 117 PHE A CA 1
ATOM 744 C C . PHE A 1 100 ? -1.90393 2.25948 5.40296 1.000 12.47618 117 PHE A C 1
ATOM 745 O O . PHE A 1 100 ? -2.23110 1.17922 5.91800 1.000 13.71420 117 PHE A O 1
ATOM 753 N N . SER A 1 101 ? -2.59345 3.37304 5.59884 1.000 11.79800 118 SER A N 1
ATOM 754 C CA . SER A 1 101 ? -3.71339 3.40455 6.52895 1.000 14.51413 118 SER A CA 1
ATOM 755 C C . SER A 1 101 ? -4.85217 2.51603 6.06965 1.000 19.29521 118 SER A C 1
ATOM 756 O O . SER A 1 101 ? -5.58193 1.97442 6.90469 1.000 20.19230 118 SER A O 1
ATOM 759 N N . ARG A 1 102 ? -5.00343 2.33506 4.75369 1.000 15.49269 119 ARG A N 1
ATOM 760 C CA . ARG A 1 102 ? -6.07936 1.52847 4.18882 1.000 17.92249 119 ARG A CA 1
ATOM 761 C C . ARG A 1 102 ? -5.65722 0.09298 3.96017 1.000 18.80097 119 ARG A C 1
ATOM 762 O O . ARG A 1 102 ? -6.50530 -0.74465 3.63090 1.000 20.51638 119 ARG A O 1
ATOM 770 N N . SER A 1 103 ? -4.37721 -0.20469 4.15248 1.000 16.67912 120 SER A N 1
ATOM 771 C CA . SER A 1 103 ? -3.83562 -1.52151 3.91875 1.000 14.83049 120 SER A CA 1
ATOM 772 C C . SER A 1 103 ? -4.09873 -2.43433 5.12373 1.000 15.64567 120 SER A C 1
ATOM 773 O O . SER A 1 103 ? -4.56052 -2.01067 6.19703 1.000 19.12415 120 SER A O 1
ATOM 776 N N . GLY A 1 104 ? -3.74589 -3.69242 4.94072 1.000 13.93057 121 GLY A N 1
ATOM 777 C CA . GLY A 1 104 ? -3.74574 -4.66038 6.00145 1.000 14.57727 121 GLY A CA 1
ATOM 778 C C . GLY A 1 104 ? -2.61990 -4.50432 6.97380 1.000 15.23529 121 GLY A C 1
ATOM 779 O O . GLY A 1 104 ? -2.56690 -5.26949 7.93724 1.000 15.75123 121 GLY A O 1
ATOM 780 N N . LEU A 1 105 ? -1.70609 -3.55609 6.70710 1.000 11.82601 122 LEU A N 1
ATOM 781 C CA . LEU A 1 105 ? -0.57717 -3.13129 7.54850 1.000 11.69109 122 LEU A CA 1
ATOM 782 C C . LEU A 1 105 ? 0.58483 -4.12107 7.63664 1.000 12.35448 122 LEU A C 1
ATOM 783 O O . LEU A 1 105 ? 1.74386 -3.69436 7.76183 1.000 13.16056 122 LEU A O 1
ATOM 788 N N . ILE A 1 106 ? 0.28930 -5.43116 7.64582 1.000 12.02457 123 ILE A N 1
ATOM 789 C CA . ILE A 1 106 ? 1.27443 -6.45898 7.96878 1.000 14.25041 123 ILE A CA 1
ATOM 790 C C . ILE A 1 106 ? 1.78719 -7.10286 6.68055 1.000 13.78639 123 ILE A C 1
ATOM 791 O O . ILE A 1 106 ? 0.99732 -7.61112 5.87731 1.000 15.40275 123 ILE A O 1
ATOM 796 N N . HIS A 1 107 ? 3.11194 -7.10669 6.50946 1.000 14.08146 124 HIS A N 1
ATOM 797 C CA . HIS A 1 107 ? 3.79659 -7.68141 5.35763 1.000 13.01220 124 HIS A CA 1
ATOM 798 C C . HIS A 1 107 ? 3.84640 -9.19965 5.51695 1.000 16.03147 124 HIS A C 1
ATOM 799 O O . HIS A 1 107 ? 4.00001 -9.68902 6.63814 1.000 16.44801 124 HIS A O 1
ATOM 806 N N . PRO A 1 108 ? 3.73174 -9.96676 4.42760 1.000 13.28426 125 PRO A N 1
ATOM 807 C CA . PRO A 1 108 ? 3.75841 -11.43573 4.55806 1.000 15.93635 125 PRO A CA 1
ATOM 808 C C . PRO A 1 108 ? 4.96972 -11.99029 5.29478 1.000 16.48142 125 PRO A C 1
ATOM 809 O O . PRO A 1 108 ? 4.87326 -13.06179 5.91386 1.000 17.23868 125 PRO A O 1
ATOM 813 N N . GLY A 1 109 ? 6.10450 -11.30610 5.25701 1.000 14.72709 126 GLY A N 1
ATOM 814 C CA . GLY A 1 109 ? 7.30158 -11.74437 5.93898 1.000 15.97118 126 GLY A CA 1
ATOM 815 C C . GLY A 1 109 ? 7.29993 -11.52313 7.43011 1.000 18.34560 126 GLY A C 1
ATOM 816 O O . GLY A 1 109 ? 8.21830 -11.99999 8.11492 1.000 21.67111 126 GLY A O 1
ATOM 817 N N . GLY A 1 110 ? 6.27863 -10.85157 7.94586 1.000 16.67769 127 GLY A N 1
ATOM 818 C CA . GLY A 1 110 ? 6.18235 -10.44411 9.34368 1.000 15.79120 127 GLY A CA 1
ATOM 819 C C . GLY A 1 110 ? 6.59203 -8.98908 9.51462 1.000 17.71091 127 GLY A C 1
ATOM 820 O O . GLY A 1 110 ? 7.36145 -8.43031 8.72207 1.000 21.16979 127 GLY A O 1
ATOM 821 N N . GLY A 1 111 ? 6.05769 -8.34630 10.54665 1.000 18.44238 128 GLY A N 1
ATOM 822 C CA . GLY A 1 111 ? 6.30860 -6.92434 10.69487 1.000 16.98104 128 GLY A CA 1
ATOM 823 C C . GLY A 1 111 ? 5.47613 -6.14433 9.68750 1.000 16.93929 128 GLY A C 1
ATOM 824 O O . GLY A 1 111 ? 4.64190 -6.70365 8.97591 1.000 16.70547 128 GLY A O 1
ATOM 825 N N . THR A 1 112 ? 5.69813 -4.82692 9.61412 1.000 15.91622 129 THR A N 1
ATOM 826 C CA . THR A 1 112 ? 4.80632 -3.98337 8.81681 1.000 12.76476 129 THR A CA 1
ATOM 827 C C . THR A 1 112 ? 5.37968 -3.56349 7.46314 1.000 15.15956 129 THR A C 1
ATOM 828 O O . THR A 1 112 ? 6.59803 -3.47188 7.26076 1.000 15.46780 129 THR A O 1
ATOM 832 N N . TYR A 1 113 ? 4.45099 -3.28056 6.54243 1.000 12.94001 130 TYR A N 1
ATOM 833 C CA . TYR A 1 113 ? 4.79680 -2.55105 5.32956 1.000 11.06588 130 TYR A CA 1
ATOM 834 C C . TYR A 1 113 ? 5.53185 -1.25990 5.64290 1.000 11.93393 130 TYR A C 1
ATOM 835 O O . TYR A 1 113 ? 6.56522 -0.96516 5.04998 1.000 12.94181 130 TYR A O 1
ATOM 844 N N . ALA A 1 114 ? 5.01547 -0.48252 6.59742 1.000 12.10276 131 ALA A N 1
ATOM 845 C CA . ALA A 1 114 ? 5.63261 0.79778 6.92815 1.000 13.33893 131 ALA A CA 1
ATOM 846 C C . ALA A 1 114 ? 7.07401 0.64144 7.40163 1.000 12.06827 131 ALA A C 1
ATOM 847 O O . ALA A 1 114 ? 7.92777 1.42780 7.00036 1.000 13.92594 131 ALA A O 1
ATOM 849 N N . ALA A 1 115 ? 7.36556 -0.34581 8.26259 1.000 13.20186 132 ALA A N 1
ATOM 850 C CA . ALA A 1 115 ? 8.73590 -0.50336 8.74416 1.000 14.81126 132 ALA A CA 1
ATOM 851 C C . ALA A 1 115 ? 9.69060 -0.80756 7.59234 1.000 15.20022 132 ALA A C 1
ATOM 852 O O . ALA A 1 115 ? 10.79952 -0.26443 7.53375 1.000 17.36004 132 ALA A O 1
ATOM 854 N N . ARG A 1 116 ? 9.27786 -1.67018 6.66463 1.000 15.75119 133 ARG A N 1
ATOM 855 C CA . ARG A 1 116 ? 10.13536 -1.96886 5.52459 1.000 17.78093 133 ARG A CA 1
ATOM 856 C C . ARG A 1 116 ? 10.30391 -0.74397 4.63906 1.000 19.30030 133 ARG A C 1
ATOM 857 O O . ARG A 1 116 ? 11.39207 -0.49120 4.10494 1.000 17.40812 133 ARG A O 1
ATOM 865 N N . TYR A 1 117 ? 9.23089 0.02615 4.46951 1.000 14.64917 134 TYR A N 1
ATOM 866 C CA . TYR A 1 117 ? 9.31666 1.19577 3.60629 1.000 15.01897 134 TYR A CA 1
ATOM 867 C C . TYR A 1 117 ? 10.25385 2.23858 4.19856 1.000 14.75216 134 TYR A C 1
ATOM 868 O O . TYR A 1 117 ? 11.01367 2.89089 3.47110 1.000 17.27054 134 TYR A O 1
ATOM 877 N N . VAL A 1 118 ? 10.21577 2.41109 5.52250 1.000 14.40224 135 VAL A N 1
ATOM 878 C CA . VAL A 1 118 ? 11.06632 3.39669 6.18278 1.000 16.36087 135 VAL A CA 1
ATOM 879 C C . VAL A 1 118 ? 12.50733 2.92157 6.25254 1.000 17.55730 135 VAL A C 1
ATOM 880 O O . VAL A 1 118 ? 13.44070 3.73191 6.19252 1.000 21.55715 135 VAL A O 1
ATOM 884 N N . GLU A 1 119 ? 12.72036 1.60669 6.34047 1.000 16.82132 136 GLU A N 1
ATOM 885 C CA . GLU A 1 119 ? 14.07330 1.07088 6.18618 1.000 20.14099 136 GLU A CA 1
ATOM 886 C C . GLU A 1 119 ? 14.68888 1.48610 4.84356 1.000 22.17484 136 GLU A C 1
ATOM 887 O O . GLU A 1 119 ? 15.86035 1.88197 4.78709 1.000 23.48745 136 GLU A O 1
ATOM 889 N N . LYS A 1 120 ? 13.89804 1.44902 3.76286 1.000 19.48230 137 LYS A N 1
ATOM 890 C CA . LYS A 1 120 ? 14.37074 1.89612 2.45642 1.000 18.15707 137 LYS A CA 1
ATOM 891 C C . LYS A 1 120 ? 14.50708 3.41734 2.39634 1.000 17.97305 137 LYS A C 1
ATOM 892 O O . LYS A 1 120 ? 15.49695 3.93777 1.87783 1.000 22.12652 137 LYS A O 1
ATOM 898 N N . TYR A 1 121 ? 13.51993 4.15530 2.93784 1.000 16.11695 138 TYR A N 1
ATOM 899 C CA . TYR A 1 121 ? 13.48162 5.62328 2.89582 1.000 19.77517 138 TYR A CA 1
ATOM 900 C C . TYR A 1 121 ? 13.44064 6.17968 4.31667 1.000 18.68009 138 TYR A C 1
ATOM 901 O O . TYR A 1 121 ? 12.36581 6.53902 4.81950 1.000 19.05459 138 TYR A O 1
ATOM 910 N N . PRO A 1 122 ? 14.59390 6.30771 4.97678 1.000 18.92796 139 PRO A N 1
ATOM 911 C CA . PRO A 1 122 ? 14.58961 6.69441 6.40442 1.000 20.30422 139 PRO A CA 1
ATOM 912 C C . PRO A 1 122 ? 13.95787 8.04546 6.67377 1.000 20.92980 139 PRO A C 1
ATOM 913 O O . PRO A 1 122 ? 13.47566 8.28987 7.78863 1.000 23.10309 139 PRO A O 1
ATOM 917 N N . GLU A 1 123 ? 13.97012 8.93925 5.68178 1.000 19.86082 140 GLU A N 1
ATOM 918 C CA . GLU A 1 123 ? 13.40087 10.27351 5.83010 1.000 23.99817 140 GLU A CA 1
ATOM 919 C C . GLU A 1 123 ? 11.91469 10.21692 6.15209 1.000 24.30456 140 GLU A C 1
ATOM 920 O O . GLU A 1 123 ? 11.36831 11.16678 6.73294 1.000 25.27091 140 GLU A O 1
ATOM 926 N N . LEU A 1 124 ? 11.26127 9.11506 5.82684 1.000 20.30372 141 LEU A N 1
ATOM 927 C CA . LEU A 1 124 ? 9.82696 8.99583 6.04089 1.000 17.92326 141 LEU A CA 1
ATOM 928 C C . LEU A 1 124 ? 9.47088 8.46394 7.41793 1.000 18.28693 141 LEU A C 1
ATOM 929 O O . LEU A 1 124 ? 8.28282 8.28589 7.69458 1.000 20.04193 141 LEU A O 1
ATOM 934 N N . ARG A 1 125 ? 10.45650 8.19119 8.27687 1.000 19.34143 142 ARG A N 1
ATOM 935 C CA . ARG A 1 125 ? 10.14972 7.60115 9.58014 1.000 22.17821 142 ARG A CA 1
ATOM 936 C C . ARG A 1 125 ? 9.13641 8.4082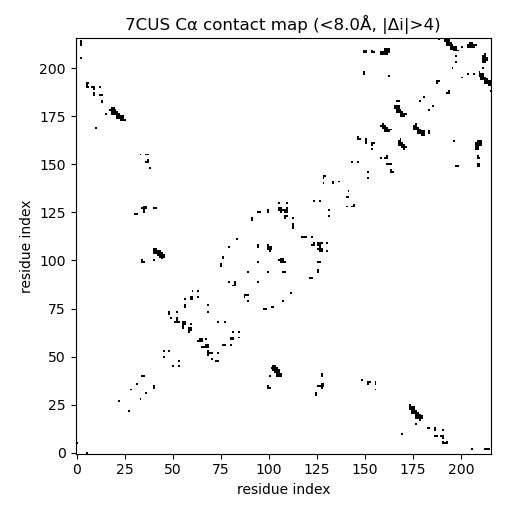6 10.37292 1.000 19.97332 142 ARG A C 1
ATOM 937 O O . ARG A 1 125 ? 8.19383 7.80275 10.90566 1.000 19.46346 142 ARG A O 1
ATOM 945 N N . PRO A 1 126 ? 9.23847 9.73955 10.48648 1.000 22.40142 143 PRO A N 1
ATOM 946 C CA . PRO A 1 126 ? 8.22031 10.46265 11.27973 1.000 25.72394 143 PRO A CA 1
ATOM 947 C C . PRO A 1 126 ? 6.82907 10.37041 10.67839 1.000 27.29227 143 PRO A C 1
ATOM 948 O O . PRO A 1 126 ? 5.84150 10.20360 11.41089 1.000 27.57739 143 PRO A O 1
ATOM 952 N N . LYS A 1 127 ? 6.73068 10.44140 9.34580 1.000 21.49403 144 LYS A N 1
ATOM 953 C CA . LYS A 1 127 ? 5.42551 10.46216 8.69139 1.000 19.66116 144 LYS A CA 1
ATOM 954 C C . LYS A 1 127 ? 4.71697 9.11521 8.76326 1.000 20.45457 144 LYS A C 1
ATOM 955 O O . LYS A 1 127 ? 3.48671 9.07057 8.72665 1.000 26.99476 144 LYS A O 1
ATOM 957 N N . LEU A 1 128 ? 5.46017 8.00395 8.82063 1.000 17.41075 145 LEU A N 1
ATOM 958 C CA . LEU A 1 128 ? 4.86594 6.67983 8.73104 1.000 15.09188 145 LEU A CA 1
ATOM 959 C C . LEU A 1 128 ? 4.94465 5.87960 10.03455 1.000 16.07000 145 LEU A C 1
ATOM 960 O O . LEU A 1 128 ? 4.50641 4.72006 10.05930 1.000 17.56541 145 LEU A O 1
ATOM 965 N N . ALA A 1 129 ? 5.47326 6.46840 11.11393 1.000 18.01502 146 ALA A N 1
ATOM 966 C CA . ALA A 1 129 ? 5.63180 5.75091 12.38706 1.000 17.26151 146 ALA A CA 1
ATOM 967 C C . ALA A 1 129 ? 4.32267 5.13583 12.88912 1.000 17.15909 146 ALA A C 1
ATOM 968 O O . ALA A 1 129 ? 4.31401 4.01382 13.40597 1.000 17.21174 146 ALA A O 1
ATOM 970 N N . GLN A 1 130 ? 3.20780 5.85645 12.74972 1.000 16.93674 147 GLN A N 1
ATOM 971 C CA . GLN A 1 130 ? 1.90983 5.40308 13.23477 1.0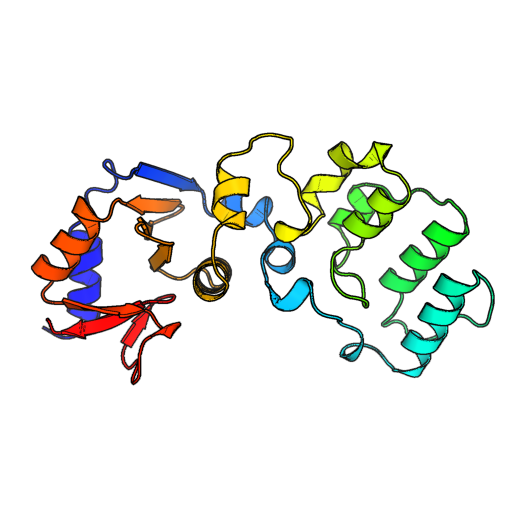00 16.22350 147 GLN A CA 1
ATOM 972 C C . GLN A 1 130 ? 1.35676 4.19045 12.49266 1.000 14.45523 147 GLN A C 1
ATOM 973 O O . GLN A 1 130 ? 0.33217 3.64315 12.93532 1.000 18.43143 147 GLN A O 1
ATOM 979 N N . TYR A 1 131 ? 1.97435 3.77918 11.36593 1.000 14.40968 148 TYR A N 1
ATOM 980 C CA . TYR A 1 131 ? 1.60427 2.56114 10.64623 1.000 13.06576 148 TYR A CA 1
ATOM 981 C C . TYR A 1 131 ? 2.57476 1.43428 10.93683 1.000 13.14157 148 TYR A C 1
ATOM 982 O O . TYR A 1 131 ? 2.46617 0.36207 10.33678 1.000 15.25585 148 TYR A O 1
ATOM 991 N N . MET A 1 132 ? 3.52296 1.65691 11.84859 1.000 16.07679 149 MET A N 1
ATOM 992 C CA . MET A 1 132 ? 4.46634 0.62859 12.25460 1.000 15.05576 149 MET A CA 1
ATOM 993 C C . MET A 1 132 ? 3.96124 -0.04924 13.53119 1.000 15.81608 149 MET A C 1
ATOM 994 O O . MET A 1 132 ? 3.18188 0.52116 14.30304 1.000 16.75985 149 MET A O 1
ATOM 999 N N . HIS A 1 133 ? 4.41185 -1.28850 13.72998 1.000 15.49621 150 HIS A N 1
ATOM 1000 C CA . HIS A 1 133 ? 4.12228 -2.02064 14.95334 1.000 18.21451 150 HIS A CA 1
ATOM 1001 C C . HIS A 1 133 ? 4.80626 -1.34382 16.13071 1.000 18.88351 150 HIS A C 1
ATOM 1002 O O . HIS A 1 133 ? 5.91357 -0.81368 16.00808 1.000 18.72170 150 HIS A O 1
ATOM 1009 N N . ILE A 1 134 ? 4.14941 -1.37740 17.29745 1.000 16.50182 151 ILE A N 1
ATOM 1010 C CA . ILE A 1 134 ? 4.77584 -0.71630 18.43787 1.000 19.62033 151 ILE A CA 1
ATOM 1011 C C . ILE A 1 134 ? 6.17853 -1.25487 18.69736 1.000 20.81613 151 ILE A C 1
ATOM 1012 O O . ILE A 1 134 ? 7.05664 -0.50075 19.13344 1.000 22.06879 151 ILE A O 1
ATOM 1017 N N . LYS A 1 135 ? 6.43378 -2.53747 18.42164 1.000 21.61187 152 LYS A N 1
ATOM 1018 C CA . LYS A 1 135 ? 7.77438 -3.06217 18.69852 1.000 21.97120 152 LYS A CA 1
ATOM 1019 C C . LYS A 1 135 ? 8.78519 -2.69675 17.62233 1.000 22.93167 152 LYS A C 1
ATOM 1020 O O . LYS A 1 135 ? 9.98996 -2.93782 17.81559 1.000 26.80920 152 LYS A O 1
ATOM 1026 N N . GLU A 1 136 ? 8.32998 -2.10952 16.52100 1.000 20.61773 153 GLU A N 1
ATOM 1027 C CA . GLU A 1 136 ? 9.21789 -1.58998 15.49241 1.000 19.11582 153 GLU A CA 1
ATOM 1028 C C . GLU A 1 136 ? 9.61248 -0.14299 15.72513 1.000 23.20456 153 GLU A C 1
ATOM 1029 O O . GLU A 1 136 ? 10.48057 0.36406 15.00689 1.000 25.35564 153 GLU A O 1
ATOM 1035 N N . ARG A 1 137 ? 8.99501 0.53242 16.68785 1.000 24.20002 154 ARG A N 1
ATOM 1036 C CA . ARG A 1 137 ? 9.20104 1.95847 16.91368 1.000 19.35151 154 ARG A CA 1
ATOM 1037 C C . ARG A 1 137 ? 10.20400 2.18438 18.04593 1.000 26.15426 154 ARG A C 1
ATOM 1038 O O . ARG A 1 137 ? 10.17631 1.48893 19.06096 1.000 33.88622 154 ARG A O 1
ATOM 1046 N N . ASP A 1 138 ? 11.11417 3.13619 17.85401 1.000 38.40754 155 ASP A N 1
ATOM 1047 C CA . ASP A 1 138 ? 12.13535 3.43051 18.86276 1.000 42.81520 155 ASP A CA 1
ATOM 1048 C C . ASP A 1 138 ? 11.67675 4.46001 19.88586 1.000 44.57375 155 ASP A C 1
ATOM 1049 O O . ASP A 1 138 ? 12.42544 4.75531 20.82221 1.000 43.40552 155 ASP A O 1
ATOM 1054 N N . ASN A 1 139 ? 10.45642 4.98051 19.73634 1.000 46.38967 156 ASN A N 1
ATOM 1055 C CA . ASN A 1 139 ? 9.88932 6.02083 20.60033 1.000 45.35162 156 ASN A CA 1
ATOM 1056 C C . ASN A 1 139 ? 10.82090 7.22232 20.70367 1.000 40.43077 156 ASN A C 1
ATOM 1057 O O . ASN A 1 139 ? 11.07964 7.75121 21.78454 1.000 38.98804 156 ASN A O 1
ATOM 1062 N N . GLU A 1 140 ? 11.31689 7.66328 19.54587 1.000 43.37508 157 GLU A N 1
ATOM 1063 C CA . GLU A 1 140 ? 12.09710 8.89584 19.51161 1.000 47.49561 157 GLU A CA 1
ATOM 1064 C C . GLU A 1 140 ? 11.27995 10.08462 20.00669 1.000 50.95691 157 GLU A C 1
ATOM 1065 O O . GLU A 1 140 ? 11.84610 11.06138 20.51176 1.000 56.16832 157 GLU A O 1
ATOM 1067 N N . GLU A 1 141 ? 9.95132 10.00883 19.89741 1.000 50.85150 158 GLU A N 1
ATOM 1068 C CA . GLU A 1 141 ? 9.06143 11.08249 20.32712 1.000 48.69293 158 GLU A CA 1
ATOM 1069 C C . GLU A 1 141 ? 8.89755 11.17637 21.84121 1.000 46.41328 158 GLU A C 1
ATOM 1070 O O . GLU A 1 141 ? 8.32784 12.16469 22.31548 1.000 51.45587 158 GLU A O 1
ATOM 1072 N N . GLY A 1 142 ? 9.37461 10.19697 22.61018 1.000 42.47039 159 GLY A N 1
ATOM 1073 C CA . GLY A 1 142 ? 9.13549 10.19216 24.04676 1.000 37.88052 159 GLY A CA 1
ATOM 1074 C C . GLY A 1 142 ? 7.66860 10.27835 24.43305 1.000 40.64435 159 GLY A C 1
ATOM 1075 O O . GLY A 1 142 ? 7.28290 11.10848 25.26301 1.000 41.05265 159 GLY A O 1
ATOM 1076 N N . ASP A 1 143 ? 6.84792 9.42020 23.82225 1.000 39.36558 160 ASP A N 1
ATOM 1077 C CA . ASP A 1 143 ? 5.40052 9.37409 24.02072 1.000 40.40523 160 ASP A CA 1
ATOM 1078 C C . ASP A 1 143 ? 5.07467 8.39585 25.14149 1.000 41.86355 160 ASP A C 1
ATOM 1079 O O . ASP A 1 143 ? 5.44233 7.21813 25.07494 1.000 41.53386 160 ASP A O 1
ATOM 1084 N N . GLU A 1 144 ? 4.33726 8.87634 26.14259 1.000 40.07525 161 GLU A N 1
ATOM 1085 C CA . GLU A 1 144 ? 4.11630 8.08816 27.34775 1.000 36.94234 161 GLU A CA 1
ATOM 1086 C C . GLU A 1 144 ? 3.24688 6.85640 27.07641 1.000 34.57902 161 GLU A C 1
ATOM 1087 O O . GLU A 1 144 ? 3.55386 5.75990 27.55267 1.000 37.56690 161 GLU A O 1
ATOM 1093 N N . LEU A 1 145 ? 2.13423 7.01770 26.35728 1.000 36.48896 162 LEU A N 1
ATOM 1094 C CA . LEU A 1 145 ? 1.29412 5.85348 26.05989 1.000 36.22756 162 LEU A CA 1
ATOM 1095 C C . LEU A 1 145 ? 2.02692 4.84263 25.17759 1.000 34.56731 162 LEU A C 1
ATOM 1096 O O . LEU A 1 145 ? 1.97378 3.63383 25.43743 1.000 32.89338 162 LEU A O 1
ATOM 1101 N N . LEU A 1 146 ? 2.72295 5.30593 24.13071 1.000 31.89300 163 LEU A N 1
ATOM 1102 C CA . LEU A 1 146 ? 3.49191 4.37229 23.30898 1.000 30.44995 163 LEU A CA 1
ATOM 1103 C C . LEU A 1 146 ? 4.48432 3.58082 24.15694 1.000 29.61541 163 LEU A C 1
ATOM 1104 O O . LEU A 1 146 ? 4.58002 2.35285 24.03769 1.000 29.56203 163 LEU A O 1
ATOM 1109 N N . GLU A 1 147 ? 5.23388 4.26796 25.02370 1.000 29.23545 164 GLU A N 1
ATOM 1110 C CA . GLU A 1 147 ? 6.21472 3.57620 25.85886 1.000 34.04652 164 GLU A CA 1
ATOM 1111 C C . GLU A 1 147 ? 5.54233 2.56818 26.78742 1.000 33.10210 164 GLU A C 1
ATOM 1112 O O . GLU A 1 147 ? 6.05806 1.46399 26.99135 1.000 33.31399 164 GLU A O 1
ATOM 1118 N N . SER A 1 148 ? 4.38076 2.92734 27.33452 1.000 29.55681 165 SER A N 1
ATOM 1119 C CA . SER A 1 148 ? 3.62565 2.02022 28.19860 1.000 30.19733 165 SER A CA 1
ATOM 1120 C C . SER A 1 148 ? 3.23317 0.75522 27.44873 1.000 34.06055 165 SER A C 1
ATOM 1121 O O . SER A 1 148 ? 3.36141 -0.36269 27.96883 1.000 34.48527 165 SER A O 1
ATOM 1124 N N . LEU A 1 149 ? 2.71610 0.92549 26.23116 1.000 28.60097 166 LEU A N 1
ATOM 1125 C CA . LEU A 1 149 ? 2.31953 -0.22240 25.41437 1.000 24.65015 166 LEU A CA 1
ATOM 1126 C C . LEU A 1 149 ? 3.52036 -1.08323 25.06034 1.000 28.25507 166 LEU A C 1
ATOM 1127 O O . LEU A 1 149 ? 3.43434 -2.31177 25.06992 1.000 25.85175 166 LEU A O 1
ATOM 1132 N N . GLN A 1 150 ? 4.64993 -0.45282 24.73112 1.000 30.66450 167 GLN A N 1
ATOM 1133 C CA . GLN A 1 150 ? 5.83790 -1.21546 24.36447 1.000 29.06272 167 GLN A CA 1
ATOM 1134 C C . GLN A 1 150 ? 6.33837 -2.06944 25.52080 1.000 33.25735 167 GLN A C 1
ATOM 1135 O O . GLN A 1 150 ? 6.94474 -3.12399 25.29593 1.000 34.92861 167 GLN A O 1
ATOM 1141 N N . ASN A 1 151 ? 6.09312 -1.64423 26.76030 1.000 34.95660 168 ASN A N 1
ATOM 1142 C CA . ASN A 1 151 ? 6.61210 -2.38055 27.90434 1.000 36.66469 168 ASN A CA 1
ATOM 1143 C C . ASN A 1 151 ? 5.73629 -3.54969 28.33227 1.000 32.80000 168 ASN A C 1
ATOM 1144 O O . ASN A 1 151 ? 6.12012 -4.27481 29.24953 1.000 34.49810 168 ASN A O 1
ATOM 1149 N N . MET A 1 152 ? 4.59679 -3.76434 27.69233 1.000 33.56720 169 MET A N 1
ATOM 1150 C CA . MET A 1 152 ? 3.68931 -4.82843 28.10069 1.000 32.75543 169 MET A CA 1
ATOM 1151 C C . MET A 1 152 ? 4.16195 -6.18109 27.58508 1.000 29.17106 169 MET A C 1
ATOM 1152 O O . MET A 1 152 ? 4.53024 -6.31072 26.40841 1.000 29.74357 169 MET A O 1
ATOM 1157 N N . ASP A 1 153 ? 4.13118 -7.19756 28.45919 1.000 31.32774 170 ASP A N 1
ATOM 1158 C CA . ASP A 1 153 ? 4.43463 -8.53009 27.95757 1.000 30.65546 170 ASP A CA 1
ATOM 1159 C C . ASP A 1 153 ? 3.25863 -9.06830 27.13602 1.000 31.66270 170 ASP A C 1
ATOM 1160 O O . ASP A 1 153 ? 2.20873 -8.43765 27.00958 1.000 29.95191 170 ASP A O 1
ATOM 1165 N N . ASP A 1 154 ? 3.46982 -10.23126 26.51918 1.000 25.83603 171 ASP A N 1
ATOM 1166 C CA . ASP A 1 154 ? 2.47237 -10.78317 25.60664 1.000 29.11240 171 ASP A CA 1
ATOM 1167 C C . ASP A 1 154 ? 1.10208 -10.91094 26.25904 1.000 23.80679 171 ASP A C 1
ATOM 1168 O O . ASP A 1 154 ? 0.08621 -10.53493 25.66669 1.000 21.13159 171 ASP A O 1
ATOM 1173 N N . ASP A 1 155 ? 1.03719 -11.47384 27.47284 1.000 24.05427 172 ASP A N 1
ATOM 1174 C CA . ASP A 1 155 ? -0.27918 -11.70282 28.05783 1.000 22.09175 172 ASP A CA 1
ATOM 1175 C C . ASP A 1 155 ? -0.99151 -10.39065 28.38015 1.000 17.77040 172 ASP A C 1
ATOM 1176 O O . ASP A 1 155 ? -2.22141 -10.31090 28.26058 1.000 19.52443 172 ASP A O 1
ATOM 1181 N N . ALA A 1 156 ? -0.24449 -9.36575 28.81253 1.000 16.88359 173 ALA A N 1
ATOM 1182 C CA . ALA A 1 156 ? -0.84154 -8.07005 29.10485 1.000 16.03502 173 ALA A CA 1
ATOM 1183 C C . ALA A 1 156 ? -1.32403 -7.40085 27.81907 1.000 16.41467 173 ALA A C 1
ATOM 1184 O O . ALA A 1 156 ? -2.46563 -6.92807 27.74505 1.000 16.38301 173 ALA A O 1
ATOM 1186 N N . ILE A 1 157 ? -0.46906 -7.34375 26.79380 1.000 18.69203 174 ILE A N 1
ATOM 1187 C CA . ILE A 1 157 ? -0.92336 -6.66481 25.57451 1.000 17.69865 174 ILE A CA 1
ATOM 1188 C C . ILE A 1 157 ? -2.07647 -7.43724 24.92173 1.000 16.49253 174 ILE A C 1
ATOM 1189 O O . ILE A 1 157 ? -3.00815 -6.83023 24.37631 1.000 19.61825 174 ILE A O 1
ATOM 1194 N N . ASN A 1 158 ? -2.06952 -8.76685 25.00446 1.000 16.68788 175 ASN A N 1
ATOM 1195 C CA . ASN A 1 158 ? -3.19951 -9.52913 24.48488 1.000 20.37961 175 ASN A CA 1
ATOM 1196 C C . ASN A 1 158 ? -4.48241 -9.28681 25.27833 1.000 19.90727 175 ASN A C 1
ATOM 1197 O O . ASN A 1 158 ? -5.56885 -9.26114 24.69418 1.000 20.55661 175 ASN A O 1
ATOM 1202 N N . ALA A 1 159 ? -4.38974 -9.07773 26.59469 1.000 18.46860 176 ALA A N 1
ATOM 1203 C CA . ALA A 1 159 ? -5.57964 -8.69124 27.35313 1.000 16.38284 176 ALA A CA 1
ATOM 1204 C C . ALA A 1 159 ? -6.10529 -7.33658 26.88797 1.000 17.27225 176 ALA A C 1
ATOM 1205 O O . ALA A 1 159 ? -7.31988 -7.15020 26.69707 1.000 17.44293 176 ALA A O 1
ATOM 1207 N N . LEU A 1 160 ? -5.19724 -6.38694 26.65631 1.000 17.39249 177 LEU A N 1
ATOM 1208 C CA . LEU A 1 160 ? -5.61875 -5.09063 26.15287 1.000 16.70250 177 LEU A CA 1
ATOM 1209 C C . LEU A 1 160 ? -6.26985 -5.21154 24.77772 1.000 17.55723 177 LEU A C 1
ATOM 1210 O O . LEU A 1 160 ? -7.32577 -4.61356 24.53567 1.000 20.93906 177 LEU A O 1
ATOM 1215 N N . ILE A 1 161 ? -5.66915 -6.00547 23.87359 1.000 18.38347 178 ILE A N 1
ATOM 1216 C CA . ILE A 1 161 ? -6.22471 -6.19957 22.53522 1.000 21.11394 178 ILE A CA 1
ATOM 1217 C C . ILE A 1 161 ? -7.63475 -6.76708 22.62078 1.000 23.40762 178 ILE A C 1
ATOM 1218 O O . ILE A 1 161 ? -8.52772 -6.36947 21.86786 1.000 25.35333 178 ILE A O 1
ATOM 1223 N N . ALA A 1 162 ? -7.86785 -7.66537 23.58147 1.000 18.75314 179 ALA A N 1
ATOM 1224 C CA . ALA A 1 162 ? -9.17280 -8.28192 23.75901 1.000 22.81843 179 ALA A CA 1
ATOM 1225 C C . ALA A 1 162 ? -10.18101 -7.36507 24.44041 1.000 23.33938 179 ALA A C 1
ATOM 1226 O O . ALA A 1 162 ? -11.35926 -7.73746 24.54619 1.000 25.40604 179 ALA A O 1
ATOM 1228 N N . GLY A 1 163 ? -9.75999 -6.19029 24.89385 1.000 22.15322 180 GLY A N 1
ATOM 1229 C CA . GLY A 1 163 ? -10.66450 -5.32412 25.61110 1.000 19.70694 180 GLY A CA 1
ATOM 1230 C C . GLY A 1 163 ? -11.02698 -5.85833 26.96925 1.000 19.06376 180 GLY A C 1
ATOM 1231 O O . GLY A 1 163 ? -12.14330 -5.61716 27.43496 1.000 22.71871 180 GLY A O 1
ATOM 1232 N N . ALA A 1 164 ? -10.10091 -6.56020 27.62992 1.000 16.52337 181 ALA A N 1
ATOM 1233 C CA . ALA A 1 164 ? -10.41115 -7.21899 28.89214 1.000 18.11837 181 ALA A CA 1
ATOM 1234 C C . ALA A 1 164 ? -10.83051 -6.20944 29.96259 1.000 18.31810 181 ALA A C 1
ATOM 1235 O O . ALA A 1 164 ? -10.39198 -5.05484 29.98339 1.000 16.90174 181 ALA A O 1
ATOM 1237 N N . SER A 1 165 ? -11.68208 -6.67569 30.87549 1.000 18.48663 182 SER A N 1
ATOM 1238 C CA . SER A 1 165 ? -12.14196 -5.81730 31.96018 1.000 16.95811 182 SER A CA 1
ATOM 1239 C C . SER A 1 165 ? -11.00750 -5.37296 32.86328 1.000 16.94827 182 SER A C 1
ATOM 1240 O O . SER A 1 165 ? -11.12993 -4.33935 33.54505 1.000 17.54075 182 SER A O 1
ATOM 1243 N N . MET A 1 166 ? -9.92175 -6.14237 32.90185 1.000 15.55035 183 MET A N 1
ATOM 1244 C CA . MET A 1 166 ? -8.82728 -5.89602 33.82881 1.000 12.52294 183 MET A CA 1
ATOM 1245 C C . MET A 1 166 ? -7.61409 -6.70342 33.40052 1.000 15.47694 183 MET A C 1
ATOM 1246 O O . MET A 1 166 ? -7.75516 -7.76826 32.79970 1.000 16.57762 183 MET A O 1
ATOM 1251 N N . PHE A 1 167 ? -6.42949 -6.22371 33.77254 1.000 12.06311 184 PHE A N 1
ATOM 1252 C CA . PHE A 1 167 ? -5.21413 -7.02369 33.59506 1.000 11.81129 184 PHE A CA 1
ATOM 1253 C C . PHE A 1 167 ? -4.07717 -6.39281 34.38272 1.000 12.83646 184 PHE A C 1
ATOM 1254 O O . PHE A 1 167 ? -4.09654 -5.19737 34.67873 1.000 14.18200 184 PHE A O 1
ATOM 1262 N N . ILE A 1 168 ? -3.09877 -7.22524 34.74303 1.000 12.78002 185 ILE A N 1
ATOM 1263 C CA . ILE A 1 168 ? -1.91429 -6.75087 35.44980 1.000 13.16466 185 ILE A CA 1
ATOM 1264 C C . ILE A 1 168 ? -0.80651 -6.43557 34.45542 1.000 19.54863 185 ILE A C 1
ATOM 1265 O O . ILE A 1 168 ? -0.48629 -7.23705 33.56718 1.000 17.57901 185 ILE A O 1
ATOM 1270 N N . GLU A 1 169 ? -0.19326 -5.27401 34.63554 1.000 15.16847 186 GLU A N 1
ATOM 1271 C CA . GLU A 1 169 ? 0.88665 -4.79149 33.79829 1.000 16.34922 186 GLU A CA 1
ATOM 1272 C C . GLU A 1 169 ? 2.06933 -4.52691 34.72446 1.000 15.58233 186 GLU A C 1
ATOM 1273 O O . GLU A 1 169 ? 2.17739 -3.44393 35.31284 1.000 15.97956 186 GLU A O 1
ATOM 1279 N N . GLY A 1 170 ? 2.93705 -5.52495 34.87968 1.000 14.95546 187 GLY A N 1
ATOM 1280 C CA . GLY A 1 170 ? 4.05856 -5.35919 35.78612 1.000 18.34215 187 GLY A CA 1
ATOM 1281 C C . GLY A 1 170 ? 3.54301 -5.28665 37.21074 1.000 18.14783 187 GLY A C 1
ATOM 1282 O O . GLY A 1 170 ? 3.00104 -6.26849 37.72082 1.000 18.55546 187 GLY A O 1
ATOM 1283 N N . LYS A 1 171 ? 3.70889 -4.13522 37.86575 1.000 14.65112 188 LYS A N 1
ATOM 1284 C CA . LYS A 1 171 ? 3.21080 -3.93847 39.22762 1.000 14.85713 188 LYS A CA 1
ATOM 1285 C C . LYS A 1 171 ? 1.92139 -3.13982 39.25606 1.000 14.41972 188 LYS A C 1
ATOM 1286 O O . LYS A 1 171 ? 1.37519 -2.89995 40.34402 1.000 15.33973 188 LYS A O 1
ATOM 1292 N N . GLU A 1 172 ? 1.40058 -2.74715 38.09540 1.000 14.70388 189 GLU A N 1
ATOM 1293 C CA . GLU A 1 172 ? 0.21803 -1.90531 38.00315 1.000 13.72079 189 GLU A CA 1
ATOM 1294 C C . GLU A 1 172 ? -0.95253 -2.72392 37.48593 1.000 15.92522 189 GLU A C 1
ATOM 1295 O O . GLU A 1 172 ? -0.76611 -3.74030 36.81683 1.000 20.03669 189 GLU A O 1
ATOM 1301 N N . MET A 1 173 ? -2.15803 -2.31138 37.84943 1.000 13.71665 190 MET A N 1
ATOM 1302 C CA . MET A 1 173 ? -3.35652 -2.96405 37.33961 1.000 13.74608 190 MET A CA 1
ATOM 1303 C C . MET A 1 173 ? -4.15514 -1.99315 36.48594 1.000 14.38126 190 MET A C 1
ATOM 1304 O O . MET A 1 173 ? -4.40356 -0.84292 36.87453 1.000 13.69396 190 MET A O 1
ATOM 1309 N N . TRP A 1 174 ? -4.54045 -2.45474 35.30907 1.000 13.71354 191 TRP A N 1
ATOM 1310 C CA . TRP A 1 174 ? -5.41462 -1.71318 34.42496 1.000 14.69566 191 TRP A CA 1
ATOM 1311 C C . TRP A 1 174 ? -6.83102 -2.21811 34.61650 1.000 16.82805 191 TRP A C 1
ATOM 1312 O O . TRP A 1 174 ? -7.05869 -3.43436 34.57561 1.000 16.82596 191 TRP A O 1
ATOM 1323 N N . LEU A 1 175 ? -7.77070 -1.29065 34.79930 1.000 13.87726 192 LEU A N 1
ATOM 1324 C CA . LEU A 1 175 ? -9.18070 -1.59224 35.00778 1.000 13.41868 192 LEU A CA 1
ATOM 1325 C C . LEU A 1 175 ? -9.99167 -0.82560 33.98455 1.000 13.19360 192 LEU A C 1
ATOM 1326 O O . LEU A 1 175 ? -9.86611 0.39596 33.87190 1.000 16.03341 192 LEU A O 1
ATOM 1331 N N . ARG A 1 176 ? -10.84796 -1.53626 33.25051 1.000 15.26433 193 ARG A N 1
ATOM 1332 C CA . ARG A 1 176 ? -11.76742 -0.87876 32.34826 1.000 17.98817 193 ARG A CA 1
ATOM 1333 C C . ARG A 1 176 ? -12.95930 -0.34630 33.14925 1.000 23.71492 193 ARG A C 1
ATOM 1334 O O . ARG A 1 176 ? -13.53063 -1.06278 33.98475 1.000 24.10778 193 ARG A O 1
ATOM 1342 N N . ARG A 1 177 ? -13.29642 0.92232 32.93905 1.000 19.24934 194 ARG A N 1
ATOM 1343 C CA . ARG A 1 177 ? -14.52475 1.48135 33.50390 1.000 21.14061 194 ARG A CA 1
ATOM 1344 C C . ARG A 1 177 ? -15.09587 2.49585 32.52831 1.000 24.63301 194 ARG A C 1
ATOM 1345 O O . ARG A 1 177 ? -14.49272 3.54505 32.29932 1.000 21.25928 194 ARG A O 1
ATOM 1353 N N . GLY A 1 178 ? -16.26241 2.20820 31.97116 1.000 24.23186 195 GLY A N 1
ATOM 1354 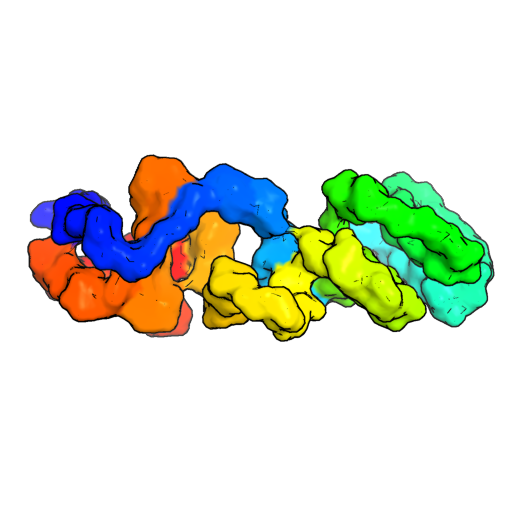C CA . GLY A 1 178 ? -16.84611 3.17524 31.05747 1.000 27.35138 195 GLY A CA 1
ATOM 1355 C C . GLY A 1 178 ? -16.00322 3.27019 29.80453 1.000 26.97735 195 GLY A C 1
ATOM 1356 O O . GLY A 1 178 ? -15.60695 2.25737 29.22096 1.000 31.01772 195 GLY A O 1
ATOM 1357 N N . ASP A 1 179 ? -15.67870 4.48777 29.39850 1.000 25.36721 196 ASP A N 1
ATOM 1358 C CA . ASP A 1 179 ? -14.92907 4.64722 28.16076 1.000 27.36785 196 ASP A CA 1
ATOM 1359 C C . ASP A 1 179 ? -13.41340 4.76895 28.37443 1.000 23.16737 196 ASP A C 1
ATOM 1360 O O . ASP A 1 179 ? -12.70912 5.16717 27.43556 1.000 25.61278 196 ASP A O 1
ATOM 1365 N N . ARG A 1 180 ? -12.89541 4.42658 29.56131 1.000 21.89822 197 ARG A N 1
ATOM 1366 C CA . ARG A 1 180 ? -11.46530 4.55247 29.83795 1.000 19.75466 197 ARG A CA 1
ATOM 1367 C C . ARG A 1 180 ? -10.87848 3.30961 30.50131 1.000 18.83867 197 ARG A C 1
ATOM 1368 O O . ARG A 1 180 ? -11.56559 2.53117 31.17057 1.000 18.86281 197 ARG A O 1
ATOM 1376 N N . TYR A 1 181 ? -9.57163 3.12970 30.32204 1.000 15.26931 198 TYR A N 1
ATOM 1377 C CA . TYR A 1 181 ? -8.78688 2.25939 31.19044 1.000 15.14161 198 TYR A CA 1
ATOM 1378 C C . TYR A 1 181 ? -8.13961 3.11232 32.26706 1.000 13.55959 198 TYR A C 1
ATOM 1379 O O . TYR A 1 181 ? -7.57832 4.16309 31.96307 1.000 15.48280 198 TYR A O 1
ATOM 1388 N N . PHE A 1 182 ? -8.25811 2.68208 33.51865 1.000 12.66956 199 PHE A N 1
ATOM 1389 C CA . PHE A 1 182 ? -7.61773 3.34316 34.64485 1.000 15.51479 199 PHE A CA 1
ATOM 1390 C C . PHE A 1 182 ? -6.49655 2.46603 35.18555 1.000 14.21814 199 PHE A C 1
ATOM 1391 O O . PHE A 1 182 ? -6.67547 1.25457 35.34325 1.000 15.99460 199 PHE A O 1
ATOM 1399 N N . VAL A 1 183 ? -5.35012 3.07949 35.50847 1.000 12.64652 200 VAL A N 1
ATOM 1400 C CA . VAL A 1 183 ? -4.16145 2.35609 35.96896 1.000 12.03902 200 VAL A CA 1
ATOM 1401 C C . VAL A 1 183 ? -3.93009 2.67843 37.43716 1.000 13.75318 200 VAL A C 1
ATOM 1402 O O . VAL A 1 183 ? -3.86387 3.86140 37.81032 1.000 15.65642 200 VAL A O 1
ATOM 1406 N N . PHE A 1 184 ? -3.77715 1.62968 38.25756 1.000 12.29662 201 PHE A N 1
ATOM 1407 C CA . PHE A 1 184 ? -3.58039 1.78368 39.69871 1.000 12.23312 201 PHE A CA 1
ATOM 1408 C C . PHE A 1 184 ? -2.28541 1.16142 40.19482 1.000 13.46082 201 PHE A C 1
ATOM 1409 O O . PHE A 1 184 ? -1.80032 0.14360 39.66971 1.000 12.39580 201 PHE A O 1
ATOM 1417 N N . SER A 1 185 ? -1.75041 1.79154 41.24043 1.000 12.45033 202 SER A N 1
ATOM 1418 C CA . SER A 1 185 ? -0.57726 1.28582 41.91595 1.000 10.27414 202 SER A CA 1
ATOM 1419 C C . SER A 1 185 ? -0.93112 0.07575 42.78463 1.000 11.81576 202 SER A C 1
ATOM 1420 O O . SER A 1 1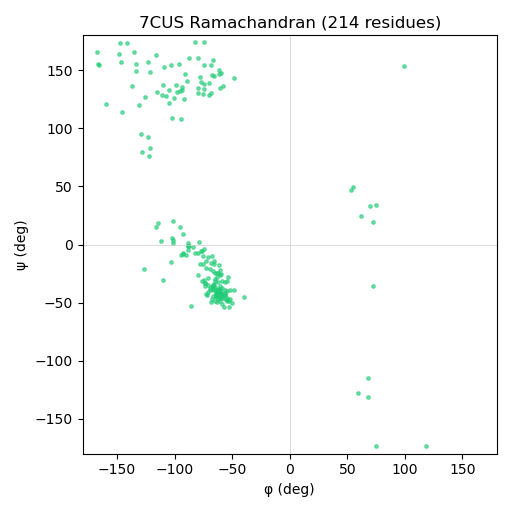85 ? -2.08507 -0.12442 43.18385 1.000 12.97484 202 SER A O 1
ATOM 1423 N N . LYS A 1 186 ? 0.08557 -0.77197 43.01903 1.000 12.68483 203 LYS A N 1
ATOM 1424 C CA . LYS A 1 186 ? -0.14246 -2.00044 43.78403 1.000 13.21908 203 LYS A CA 1
ATOM 1425 C C . LYS A 1 186 ? -0.54366 -1.72214 45.22607 1.000 13.74031 203 LYS A C 1
ATOM 1426 O O . LYS A 1 186 ? -1.29048 -2.51214 45.82522 1.000 14.33175 203 LYS A O 1
ATOM 1432 N N . ASP A 1 187 ? -0.05895 -0.61595 45.80389 1.000 14.75879 204 ASP A N 1
ATOM 1433 C CA . ASP A 1 187 ? -0.49993 -0.17858 47.13282 1.000 16.69578 204 ASP A CA 1
ATOM 1434 C C . ASP A 1 187 ? -2.02825 -0.17967 47.22297 1.000 16.41735 204 ASP A C 1
ATOM 1435 O O . ASP A 1 187 ? -2.60498 -0.60588 48.23955 1.000 18.95342 204 ASP A O 1
ATOM 1440 N N . VAL A 1 188 ? -2.69357 0.23571 46.13712 1.000 16.25581 205 VAL A N 1
ATOM 1441 C CA . VAL A 1 188 ? -4.15348 0.28529 46.06048 1.000 14.03350 205 VAL A CA 1
ATOM 1442 C C . VAL A 1 188 ? -4.72869 -1.06490 45.63397 1.000 15.58786 205 VAL A C 1
ATOM 1443 O O . VAL A 1 188 ? -5.60988 -1.61986 46.31095 1.000 15.63846 205 VAL A O 1
ATOM 1447 N N . TRP A 1 189 ? -4.25353 -1.62725 44.51273 1.000 14.34934 206 TRP A N 1
ATOM 1448 C CA . TRP A 1 189 ? -5.00306 -2.75856 43.96742 1.000 15.59876 206 TRP A CA 1
ATOM 1449 C C . TRP A 1 189 ? -4.81120 -4.02788 44.79032 1.000 14.03422 206 TRP A C 1
ATOM 1450 O O . TRP A 1 189 ? -5.77367 -4.79654 44.93313 1.000 14.56843 206 TRP A O 1
ATOM 1461 N N . GLN A 1 190 ? -3.62875 -4.24055 45.38983 1.000 15.82083 207 GLN A N 1
ATOM 1462 C CA . GLN A 1 190 ? -3.43146 -5.44242 46.19662 1.000 15.70998 207 GLN A CA 1
ATOM 1463 C C . GLN A 1 190 ? -4.21739 -5.36849 47.50367 1.000 15.77425 207 GLN A C 1
ATOM 1464 O O . GLN A 1 190 ? -4.72011 -6.38974 47.98245 1.000 17.40564 207 GLN A O 1
ATOM 1467 N N . GLU A 1 191 ? -4.34917 -4.17063 48.08202 1.000 13.58506 208 GLU A N 1
ATOM 1468 C CA . GLU A 1 191 ? -5.23482 -4.01737 49.23005 1.000 15.27702 208 GLU A CA 1
ATOM 1469 C C . GLU A 1 191 ? -6.68282 -4.34190 48.85371 1.000 16.49358 208 GLU A C 1
ATOM 1470 O O . GLU A 1 191 ? -7.42438 -4.95170 49.64202 1.000 15.48527 208 GLU A O 1
ATOM 1476 N N . ASN A 1 192 ? -7.09615 -3.95543 47.64926 1.000 14.85744 209 ASN A N 1
ATOM 1477 C CA . ASN A 1 192 ? -8.47136 -4.19904 47.24613 1.000 15.74647 209 ASN A CA 1
ATOM 1478 C C . ASN A 1 192 ? -8.71392 -5.66718 46.94195 1.000 15.17551 209 ASN A C 1
ATOM 1479 O O . ASN A 1 192 ? -9.81843 -6.15890 47.20502 1.000 15.34851 209 ASN A O 1
ATOM 1484 N N . VAL A 1 193 ? -7.70247 -6.37878 46.40783 1.000 15.40361 210 VAL A N 1
ATOM 1485 C CA . VAL A 1 193 ? -7.78540 -7.83660 46.28993 1.000 16.15620 210 VAL A CA 1
ATOM 1486 C C . VAL A 1 193 ? -8.14315 -8.44947 47.63477 1.000 17.82272 210 VAL A C 1
ATOM 1487 O O . VAL A 1 193 ? -9.10938 -9.21256 47.74974 1.000 17.21846 210 VAL A O 1
ATOM 1491 N N . ALA A 1 194 ? -7.36278 -8.11441 48.67586 1.000 15.82256 211 ALA A N 1
ATOM 1492 C CA . ALA A 1 194 ? -7.58933 -8.66633 50.00357 1.000 19.19251 211 ALA A CA 1
ATOM 1493 C C . ALA A 1 194 ? -8.95940 -8.27872 50.54228 1.000 18.25595 211 ALA A C 1
ATOM 1494 O O . ALA A 1 194 ? -9.66485 -9.11003 51.12137 1.000 18.39243 211 ALA A O 1
ATOM 1496 N N . ASN A 1 195 ? -9.35468 -7.02200 50.35840 1.000 17.95487 212 ASN A N 1
ATOM 1497 C CA . ASN A 1 195 ? -10.62945 -6.58854 50.92159 1.000 17.70047 212 ASN A CA 1
ATOM 1498 C C . ASN A 1 195 ? -11.82223 -7.11310 50.13266 1.000 18.14123 212 ASN A C 1
ATOM 1499 O O . ASN A 1 195 ? -12.93483 -7.12428 50.65705 1.000 21.12022 212 ASN A O 1
ATOM 1504 N N . ALA A 1 196 ? -11.62346 -7.58135 48.90543 1.000 17.74814 213 ALA A N 1
ATOM 1505 C CA . ALA A 1 196 ? -12.71382 -8.24894 48.20984 1.000 16.59918 213 ALA A CA 1
ATOM 1506 C C . ALA A 1 196 ? -12.77931 -9.74263 48.52674 1.000 22.94671 213 ALA A C 1
ATOM 1507 O O . ALA A 1 196 ? -13.66746 -10.43196 48.01171 1.000 24.86503 213 ALA A O 1
ATOM 1509 N N . GLY A 1 197 ? -11.86671 -10.25312 49.34764 1.000 18.86940 214 GLY A N 1
ATOM 1510 C CA . GLY A 1 197 ? -11.85386 -11.66674 49.67432 1.000 20.69821 214 GLY A CA 1
ATOM 1511 C C . GLY A 1 197 ? -11.32248 -12.53559 48.55908 1.000 22.74422 214 GLY A C 1
ATOM 1512 O O . GLY A 1 197 ? -11.76505 -13.68046 48.41022 1.000 24.17408 214 GLY A O 1
ATOM 1513 N N . LEU A 1 198 ? -10.35471 -12.03699 47.80254 1.000 18.45008 215 LEU A N 1
ATOM 1514 C CA . LEU A 1 198 ? -9.80593 -12.68432 46.61679 1.000 18.06865 215 LEU A CA 1
ATOM 1515 C C . LEU A 1 198 ? -8.33785 -13.02176 46.81995 1.000 21.90084 215 LEU A C 1
ATOM 1516 O O . LEU A 1 198 ? -7.66436 -12.47188 47.68733 1.000 18.24712 215 LEU A O 1
ATOM 1521 N N . SER A 1 199 ? -7.84566 -13.90990 45.96120 1.000 23.56253 216 SER A N 1
ATOM 1522 C CA . SER A 1 199 ? -6.42450 -14.08858 45.70674 1.000 20.80075 216 SER A CA 1
ATOM 1523 C C . SER A 1 199 ? -6.25481 -14.19045 44.20042 1.000 21.58827 216 SER A C 1
ATOM 1524 O O . SER A 1 199 ? -7.22648 -14.38820 43.46229 1.000 20.45306 216 SER A O 1
ATOM 1527 N N . TYR A 1 200 ? -5.01369 -14.06914 43.73153 1.000 20.65036 217 TYR A N 1
ATOM 1528 C CA . TYR A 1 200 ? -4.80351 -14.12165 42.28626 1.000 19.61602 217 TYR A CA 1
ATOM 1529 C C . TYR A 1 200 ? -3.46804 -14.77652 41.96493 1.000 18.13504 217 TYR A C 1
ATOM 1530 O O . TYR A 1 200 ? -2.55704 -14.83022 42.79631 1.000 20.72527 217 TYR A O 1
ATOM 1539 N N . THR A 1 201 ? -3.37596 -15.30849 40.74612 1.000 20.00962 218 THR A N 1
ATOM 1540 C CA . THR A 1 201 ? -2.10277 -15.67657 40.13654 1.000 18.51440 218 THR A CA 1
ATOM 1541 C C . THR A 1 201 ? -2.10968 -15.13993 38.70904 1.000 20.79594 218 THR A C 1
ATOM 1542 O O . THR A 1 201 ? -3.17047 -14.98441 38.09971 1.000 20.01222 218 THR A O 1
ATOM 1546 N N . LEU A 1 202 ? -0.93436 -14.78620 38.19773 1.000 21.13818 219 LEU A N 1
ATOM 1547 C CA . LEU A 1 202 ? -0.83998 -14.42082 36.79455 1.000 23.24317 219 LEU A CA 1
ATOM 1548 C C . LEU A 1 202 ? -1.10137 -15.65063 35.94110 1.000 22.19024 219 LEU A C 1
ATOM 1549 O O . LEU A 1 202 ? -0.70774 -16.76275 36.29596 1.000 23.34809 219 LEU A O 1
ATOM 1554 N N . ALA A 1 203 ? -1.73795 -15.44425 34.78951 1.000 21.69612 220 ALA A N 1
ATOM 1555 C CA . ALA A 1 203 ? -2.04125 -16.57328 33.91850 1.000 23.96052 220 ALA A CA 1
ATOM 1556 C C . ALA A 1 203 ? -0.78304 -17.35527 33.54017 1.000 26.28715 220 ALA A C 1
ATOM 1557 O O . ALA A 1 203 ? -0.79797 -18.59545 33.49401 1.000 28.08618 220 ALA A O 1
ATOM 1559 N N . SER A 1 204 ? 0.32467 -16.65115 33.28855 1.000 24.43190 221 SER A N 1
ATOM 1560 C CA . SER A 1 204 ? 1.56050 -17.31959 32.90340 1.000 24.71486 221 SER A CA 1
ATOM 1561 C C . SER A 1 204 ? 2.16672 -18.13018 34.04129 1.000 25.59843 221 SER A C 1
ATOM 1562 O O . SER A 1 204 ? 3.03341 -18.97674 33.78934 1.000 30.04897 221 SER A O 1
ATOM 1565 N N . GLN A 1 205 ? 1.73383 -17.89489 35.28607 1.000 28.43816 222 GLN A N 1
ATOM 1566 C CA . GLN A 1 205 ? 2.21754 -18.63433 36.44306 1.000 31.64104 222 GLN A CA 1
ATOM 1567 C C . GLN A 1 205 ? 1.229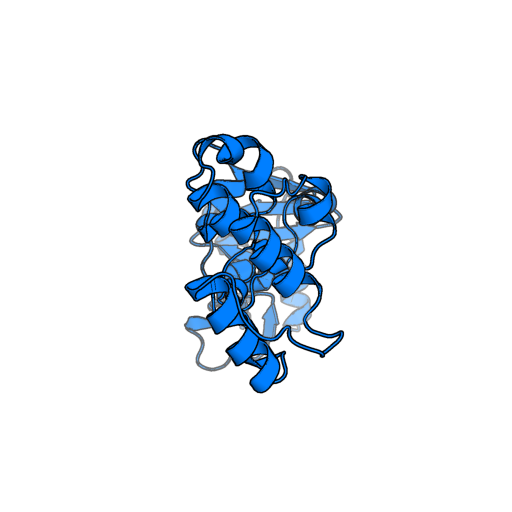40 -19.67741 36.93954 1.000 30.61460 222 GLN A C 1
ATOM 1568 O O . GLN A 1 205 ? 1.61263 -20.54349 37.73183 1.000 36.62467 222 GLN A O 1
ATOM 1574 N N . SER A 1 206 ? -0.02566 -19.60705 36.51382 1.000 25.73298 223 SER A N 1
ATOM 1575 C CA . SER A 1 206 ? -1.07319 -20.42292 37.11068 1.000 26.61922 223 SER A CA 1
ATOM 1576 C C . SER A 1 206 ? -0.99620 -21.85548 36.61600 1.000 26.23493 223 SER A C 1
ATOM 1577 O O . SER A 1 206 ? -0.72372 -22.10766 35.43703 1.000 28.49651 223 SER A O 1
ATOM 1580 N N . LYS A 1 207 ? -1.22661 -22.80538 37.53125 1.000 25.69502 224 LYS A N 1
ATOM 1581 C CA . LYS A 1 207 ? -1.36411 -24.20738 37.17233 1.000 31.75495 224 LYS A CA 1
ATOM 1582 C C . LYS A 1 207 ? -2.81444 -24.62668 36.97689 1.000 28.00563 224 LYS A C 1
ATOM 1583 O O . LYS A 1 207 ? -3.05832 -25.75691 36.52753 1.000 33.37845 224 LYS A O 1
ATOM 1589 N N . SER A 1 208 ? -3.76299 -23.75979 37.32903 1.000 28.63809 225 SER A N 1
ATOM 1590 C CA . SER A 1 208 ? -5.18445 -23.98157 37.07647 1.000 30.76512 225 SER A CA 1
ATOM 1591 C C . SER A 1 208 ? -5.84313 -22.61474 37.13435 1.000 34.85741 225 SER A C 1
ATOM 1592 O O . SER A 1 208 ? -5.74651 -21.92168 38.15187 1.000 43.11164 225 SER A O 1
ATOM 1595 N N . CYS A 1 209 ? -6.48482 -22.20934 36.05135 1.000 27.54143 226 CYS A N 1
ATOM 1596 C CA . CYS A 1 209 ? -6.97979 -20.84435 35.90191 1.000 26.47483 226 CYS A CA 1
ATOM 1597 C C . CYS A 1 209 ? -8.47713 -20.92967 35.66580 1.000 30.39629 226 CYS A C 1
ATOM 1598 O O . CYS A 1 209 ? -8.95803 -20.73914 34.54741 1.000 34.01999 226 CYS A O 1
ATOM 1601 N N . PHE A 1 210 ? -9.21297 -21.18191 36.74307 1.000 32.58302 227 PHE A N 1
ATOM 1602 C CA . PHE A 1 210 ? -10.63700 -21.47376 36.62778 1.000 34.99830 227 PHE A CA 1
ATOM 1603 C C . PHE A 1 210 ? -11.45258 -20.22317 36.30909 1.000 33.94682 227 PHE A C 1
ATOM 1604 O O . PHE A 1 210 ? -12.44236 -20.30023 35.57338 1.000 33.86353 227 PHE A O 1
ATOM 1612 N N . VAL A 1 211 ? -11.06886 -19.06485 36.84836 1.000 26.85801 228 VAL A N 1
ATOM 1613 C CA . VAL A 1 211 ? -11.86809 -17.84819 36.70929 1.000 23.91406 228 VAL A CA 1
ATOM 1614 C C . VAL A 1 211 ? -10.94949 -16.73400 36.20725 1.000 22.52035 228 VAL A C 1
ATOM 1615 O O . VAL A 1 211 ? -10.27795 -16.05500 36.99449 1.000 23.53540 228 VAL A O 1
ATOM 1619 N N . LYS A 1 212 ? -10.92540 -16.53201 34.89341 1.000 20.46505 229 LYS A N 1
ATOM 1620 C CA . LYS A 1 212 ? -9.91496 -15.70612 34.25304 1.000 19.04594 229 LYS A CA 1
ATOM 1621 C C . LYS A 1 212 ? -10.50879 -14.36392 33.84813 1.000 19.40068 229 LYS A C 1
ATOM 1622 O O . LYS A 1 212 ? -11.61005 -14.30665 33.29245 1.000 20.67630 229 LYS A O 1
ATOM 1628 N N . ARG A 1 213 ? -9.79663 -13.28722 34.16059 1.000 15.85342 230 ARG A N 1
ATOM 1629 C CA . ARG A 1 213 ? -10.08902 -11.96096 33.61708 1.000 17.80482 230 ARG A CA 1
ATOM 1630 C C . ARG A 1 213 ? -8.78355 -11.39423 33.09062 1.000 16.45327 230 ARG A C 1
ATOM 1631 O O . ARG A 1 213 ? -7.84188 -11.19683 33.86159 1.000 16.49154 230 ARG A O 1
ATOM 1639 N N . GLY A 1 214 ? -8.73130 -11.09219 31.79180 1.000 17.53404 231 GLY A N 1
ATOM 1640 C CA . GLY A 1 214 ? -7.46130 -10.62349 31.26261 1.000 15.31815 231 GLY A CA 1
ATOM 1641 C C . GLY A 1 214 ? -6.39840 -11.67461 31.48245 1.000 15.85947 231 GLY A C 1
ATOM 1642 O O . GLY A 1 214 ? -6.59311 -12.84593 31.13443 1.000 18.41842 231 GLY A O 1
ATOM 1643 N N . ASN A 1 215 ? -5.27203 -11.27382 32.08662 1.000 15.83375 232 ASN A N 1
ATOM 1644 C CA . ASN A 1 215 ? -4.19265 -12.19261 32.44612 1.000 17.61411 232 ASN A CA 1
ATOM 1645 C C . ASN A 1 215 ? -4.20766 -12.55935 33.93068 1.000 18.44735 232 ASN A C 1
ATOM 1646 O O . ASN A 1 215 ? -3.18743 -13.01576 34.45930 1.000 18.89745 232 ASN A O 1
ATOM 1651 N N . ILE A 1 216 ? -5.34817 -12.38927 34.59697 1.000 15.09927 233 ILE A N 1
ATOM 1652 C CA . ILE A 1 216 ? -5.48978 -12.61959 36.03213 1.000 15.93950 233 ILE A CA 1
ATOM 1653 C C . ILE A 1 216 ? -6.29131 -13.89311 36.24706 1.000 16.97396 233 ILE A C 1
ATOM 1654 O O . ILE A 1 216 ? -7.40837 -14.02692 35.72961 1.000 18.48742 233 ILE A O 1
ATOM 1659 N N . CYS A 1 217 ? -5.74988 -14.80760 37.04464 1.000 15.03355 234 CYS A N 1
ATOM 1660 C CA . CYS A 1 217 ? -6.48093 -16.00077 37.45474 1.000 16.45196 234 CYS A CA 1
ATOM 1661 C C . CYS A 1 217 ? -6.97103 -15.78602 38.88643 1.000 19.94540 234 CYS A C 1
ATOM 1662 O O . CYS A 1 217 ? -6.17443 -15.80967 39.83205 1.000 22.02132 234 CYS A O 1
ATOM 1665 N N . TRP A 1 218 ? -8.27988 -15.59720 39.04465 1.000 18.32797 235 TRP A N 1
ATOM 1666 C CA . TRP A 1 218 ? -8.85470 -15.25794 40.34175 1.000 18.31255 235 TRP A CA 1
ATOM 1667 C C . TRP A 1 218 ? -9.26087 -16.50798 41.11097 1.000 20.65625 235 TRP A C 1
ATOM 1668 O O . TRP A 1 218 ? -9.71847 -17.49997 40.53013 1.000 22.00572 235 TRP A O 1
ATOM 1679 N N . ASP A 1 219 ? -9.13448 -16.43080 42.43170 1.000 21.76134 236 ASP A N 1
ATOM 1680 C CA . ASP A 1 219 ? -9.65646 -17.45219 43.32960 1.000 21.36299 236 ASP A CA 1
ATOM 1681 C C . ASP A 1 219 ? -10.09052 -16.75052 44.61376 1.000 19.57438 236 ASP A C 1
ATOM 1682 O O . ASP A 1 219 ? -9.88683 -15.54788 44.78132 1.000 21.03854 236 ASP A O 1
ATOM 1687 N N . VAL A 1 220 ? -10.72151 -17.50690 45.51037 1.000 24.50768 237 VAL A N 1
ATOM 1688 C CA . VAL A 1 220 ? -11.02114 -16.96407 46.82944 1.000 25.86365 237 VAL A CA 1
ATOM 1689 C C . VAL A 1 220 ? -9.72798 -16.75941 47.61456 1.000 27.47301 237 VAL A C 1
ATOM 1690 O O . VAL A 1 220 ? -8.70459 -17.41254 47.36227 1.000 29.47312 237 VAL A O 1
ATOM 1694 N N . GLU A 1 221 ? -9.76812 -15.82802 48.56378 1.000 27.68122 238 GLU A N 1
ATOM 1695 C CA . GLU A 1 221 ? -8.62820 -15.55316 49.43917 1.000 33.51268 238 GLU A CA 1
ATOM 1696 C C . GLU A 1 221 ? -8.20707 -16.80529 50.20975 1.000 37.46458 238 GLU A C 1
ATOM 1697 O O . GLU A 1 221 ? -9.00594 -17.70545 50.46467 1.000 38.88203 238 GLU A O 1
#

Foldseek 3Di:
DDQVVLVVQLVVQDDLVPFPDKDFLVVVCVLAPLLLQAPCLQAAQLVVDDPVQVVVLVVCLVPVDDDHDDDPVCVLSRVLSNCLSVVNDDALVNLVPDPQGHNRGWGSLLVVCVVVVVCCVVNVSSGRLCSDPPPVVDDVSVQSNQADNLQSVLVSVVWQWDDGPQWIWGDDDRMTTIHGNVPSVVSCVVSQKDWDFQVPDPDQPDDTRRIRIDGD

Secondary structure (DSSP, 8-state):
--HHHHHHHHHHT--GGG-SEEEEHHHHHHHS-GGGT-GGGGS--GGGS-HHHHHHHHHHHHHS-SPPP--GGGHHHHHHHHHHHHT----HHHHHHS--B-TTSSBHHHHHHHH-GGGHHHHGGGS-GGG---TT--HHHHHHHT--HHHHHHHHTT-SEEEETTEEEEEETTEEEEE-HHHHHHHHHHTTEEEEETTT-S--SEEETTEEEEE-

Organism: Vibrio parahaemolyticus serotype O3:K6 (strain RIMD 2210633) (NCBI:txid223926)

Radius of gyration: 21.51 Å; Cα contacts (8 Å, |Δi|>4): 306; chains: 1; bounding box: 35×35×64 Å

InterPro domains:
  IPR003594 Histidine kinase/HSP90-like ATPase domain [PF02518] (386-477)
  IPR003594 Histidine kinase/HSP90-like ATPase domain [SM00387] (381-479)
  IPR003661 Signal transduction histidine kinase, dimerisation/phosphoacceptor domain [PF00512] (280-336)
  IPR003661 Signal transduction histidine kinase, dimerisation/phosphoacceptor domain [SM00388] (276-343)
  IPR003661 Signal transduction histidine kinase, dimerisation/phosphoacceptor domain [cd00082] (274-332)
  IPR005467 Histidine kinase domain [PS50109] (283-479)
  IPR021821 Histidine kinase VxrA, sensor domain [PF11884] (17-275)
  IPR036097 Signal transduction histidine kinase, dimerisation/phosphoacceptor domain superfamily [SSF47384] (271-340)
  IPR036890 Histidine kinase/HSP90-like ATPase superfamily [G3DSA:3.30.565.10] (348-482)
  IPR036890 Histidine kinase/HSP90-like ATPase superfamily [SSF55874] (347-479)
  IPR049705 Sensor histidine kinase VxrA-like [NF041841] (11-484)
  IPR050980 Two-component sensor histidine kinase [PTHR44936] (147-483)

Sequence (216 aa):
PSLPERIDTFTELFNYEVALKSYDIRILQSNYPTKLLSPDSLLPQTSDYPLKDIQQLYSL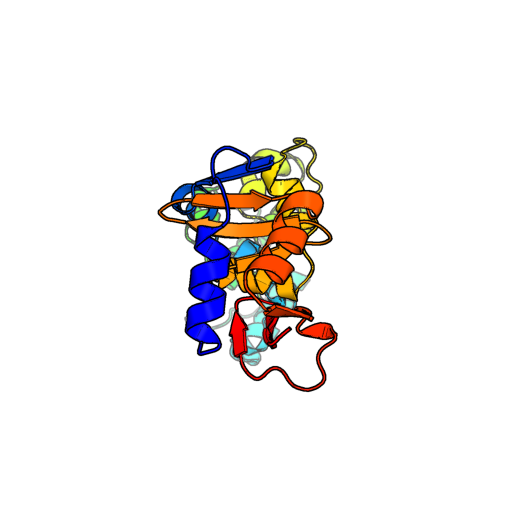ANTCRGKLPLSPLITEPLVFTRAICKGTQLTPRWFSRSGLIHPGGGTYAARYVEKYPELRPKLAQYMHIKERDNEEGDELLESLQNMDDDAINALIAGASMFIEGKEMWLRRGDRYFVFSKDVWQENVANAGLSYTLASQSKSCFVKRGNICWDVE

Solvent-accessible surface area: 11638 Å² total; per-residue (Å²): 130,70,30,71,42,43,5,94,61,0,30,107,75,14,88,30,120,74,23,95,60,32,26,36,13,162,82,9,107,79,80,17,49,78,97,2,7,19,29,93,9,69,104,93,46,41,105,111,47,57,126,73,11,11,104,48,7,110,53,11,58,116,59,65,176,57,77,68,8,162,23,124,60,0,76,61,4,21,47,6,7,92,4,50,38,154,53,67,132,12,54,58,159,57,1,56,173,15,26,16,19,26,3,24,6,6,0,3,1,20,79,4,2,79,112,45,69,127,55,98,115,54,3,20,101,29,14,1,4,115,50,54,110,30,96,88,63,56,90,27,2,90,15,1,29,102,6,94,84,59,1,6,68,8,12,50,83,25,16,50,4,0,6,32,54,145,54,0,2,1,93,98,68,97,82,3,32,0,1,33,78,126,41,0,53,97,13,9,58,99,8,11,5,42,63,67,60,22,79,118,25,202,75,46,178,29,112,75,22,6,0,6,6,79,67,152

B-factor: mean 24.18, std 9.55, range [9.39, 63.01]

Nearest PDB structures (foldseek):
  7cus-assembly1_A  TM=1.005E+00  e=2.161E-42  Vibrio parahaemolyticus
  7f2h-assembly1_A  TM=9.562E-01  e=1.675E-36  Vibrio rotiferianus
  7kb3-assembly2_C  TM=8.706E-01  e=2.119E-29  Vibrio cholerae O1 biovar El Tor str. N16961
  7kb9-assembly1_B  TM=8.755E-01  e=1.389E-28  Vibrio cholerae O1 biovar El Tor str. N16961
  7kb7-assembly1_A-2  TM=8.736E-01  e=2.070E-28  Vibrio cholerae O1 biovar El Tor str. N16961